Protein AF-A0A6U3U3R2-F1 (afdb_monomer_lite)

pLDDT: mean 93.32, std 7.66, range [59.56, 98.81]

Foldseek 3Di:
DDDDDDPVDPPDDPDDDPPPDPDDDDDDDDPPCVVFFLDNPFGFFEWAWQPQEPATAIDGHPCSLVVQVPACSYPVDRHGLQRWFFWKKWKKKWFWADLDDDPCSVQQIFIWMWTATPVLQWIKIKFKAFQLPCLCVLNQDPLDPCNVPHNDRRSVNDDPSSNDHTDQFFMHMYMYTHRGRDPVSVVVVLVVQEDNDPNRTTYPMDRPDMATFDDPSGGSSLLVQLRRLLCNQPGTHDSQEHGGQLVSQLSNCLRRVHPPRHRPRVSNRVNHDRPVVSSPDHNVVD

Secondary structure (DSSP, 8-state):
-PPP--TTS--SPPP---TT-S---------GGGGTEEETTEEBSEEEEE-SSSS-EEEESTTHHHHTTSS-SBTTBS--GGG-BEEEEEEEEEEE--SS--HHHHH--EEEEEEEETT-S-EEEEEEEEETTTTTTTT--TTSTTTTSTT-HHHHHS-GGG-S--EEEEEEEEEEEES--SHHHHHHHHHHHBSSSTT--EEEEEEEEEEE---S--BHHHHHHHHHHHHHH--B-BTTTBSHHHHHHHHHHHHHT-S----SSHHHHHS----GGGGTS-GGG-

Sequence (286 aa):
ARVWWDSTRSRGKPPTFPSKARVIRVSLSAPTWTSRGWAPDSPDFFYWAVLQHDRVNLHYGRKMLEDAQAGPLSSLTSLRPSECIATRAHMLSHRYTRAKETTKDFITYHGSVLVEWNHGQFMSVFELSWFNGLGGYNGKSDWFRDRDETGGVLRAAMPPEMLFPWVSKSAEIRGFDLPFKTMEEFQAFIDEYTGKQKGKRFLDPHCVYSAPVRISNRSQVDIMRYLLNYIGRNRLYSEEMRNCQTFAADFFSLLAGKNDIEPFHPINRIMYKEQRHTFLYDPDLY

Structure (mmCIF, N/CA/C/O backbone):
data_AF-A0A6U3U3R2-F1
#
_entry.id   AF-A0A6U3U3R2-F1
#
loop_
_atom_site.group_PDB
_atom_site.id
_atom_site.type_symbol
_atom_site.label_atom_id
_atom_site.label_alt_id
_atom_site.label_comp_id
_atom_site.label_asym_id
_atom_site.label_entity_id
_atom_site.label_seq_id
_atom_site.pdbx_PDB_ins_code
_atom_site.Cartn_x
_atom_site.Cartn_y
_atom_site.Cartn_z
_atom_site.occupancy
_atom_site.B_iso_or_equiv
_atom_site.auth_seq_id
_atom_site.auth_comp_id
_atom_site.auth_asym_id
_atom_site.auth_atom_id
_atom_site.pdbx_PDB_model_num
ATOM 1 N N . ALA A 1 1 ? 18.667 -10.305 -35.095 1.00 60.69 1 ALA A N 1
ATOM 2 C CA . ALA A 1 1 ? 19.803 -10.383 -34.153 1.00 60.69 1 ALA A CA 1
ATOM 3 C C . ALA A 1 1 ? 19.337 -9.926 -32.773 1.00 60.69 1 ALA A C 1
ATOM 5 O O . ALA A 1 1 ? 18.599 -8.949 -32.709 1.00 60.69 1 ALA A O 1
ATOM 6 N N . ARG A 1 2 ? 19.703 -10.627 -31.691 1.00 62.88 2 ARG A N 1
ATOM 7 C CA . ARG A 1 2 ? 19.513 -10.110 -30.325 1.00 62.88 2 ARG A CA 1
ATOM 8 C C . ARG A 1 2 ? 20.646 -9.126 -30.048 1.00 62.88 2 ARG A C 1
ATOM 10 O O . ARG A 1 2 ? 21.805 -9.499 -30.188 1.00 62.88 2 ARG A O 1
ATOM 17 N N . VAL A 1 3 ? 20.306 -7.886 -29.722 1.00 70.12 3 VAL A N 1
ATOM 18 C CA . VAL A 1 3 ? 21.281 -6.860 -29.341 1.00 70.12 3 VAL A CA 1
ATOM 19 C C . VAL A 1 3 ? 21.346 -6.846 -27.821 1.00 70.12 3 VAL A C 1
ATOM 21 O O . VAL A 1 3 ? 20.317 -6.682 -27.170 1.00 70.12 3 VAL A O 1
ATOM 24 N N . TRP A 1 4 ? 22.538 -7.055 -27.274 1.00 74.38 4 TRP A N 1
ATOM 25 C CA . TRP A 1 4 ? 22.797 -6.920 -25.845 1.00 74.38 4 TRP A CA 1
ATOM 26 C C . TRP A 1 4 ? 23.356 -5.528 -25.585 1.00 74.38 4 TRP A C 1
ATOM 28 O O . TRP A 1 4 ? 24.282 -5.093 -26.269 1.00 74.38 4 TRP A O 1
ATOM 38 N N . TRP A 1 5 ? 22.781 -4.834 -24.611 1.00 79.88 5 TRP A N 1
ATOM 39 C CA . TRP A 1 5 ? 23.261 -3.542 -24.143 1.00 79.88 5 TRP A CA 1
ATOM 40 C C . TRP A 1 5 ? 23.405 -3.601 -22.627 1.00 79.88 5 TRP A C 1
ATOM 42 O O . TRP A 1 5 ? 22.559 -4.179 -21.946 1.00 79.88 5 TRP A O 1
ATOM 52 N N . ASP A 1 6 ? 24.494 -3.034 -22.126 1.00 80.44 6 ASP A N 1
ATOM 53 C CA . ASP A 1 6 ? 24.856 -3.030 -20.716 1.00 80.44 6 ASP A CA 1
ATOM 54 C C . ASP A 1 6 ? 24.961 -1.573 -20.269 1.00 80.44 6 ASP A C 1
ATOM 56 O O . ASP A 1 6 ? 25.814 -0.834 -20.760 1.00 80.44 6 ASP A O 1
ATOM 60 N N . SER A 1 7 ? 24.084 -1.159 -19.354 1.00 77.56 7 SER A N 1
ATOM 61 C CA . SER A 1 7 ? 24.040 0.215 -18.844 1.00 77.56 7 SER A CA 1
ATOM 62 C C . SER A 1 7 ? 25.300 0.612 -18.076 1.00 77.56 7 SER A C 1
ATOM 64 O O . SER A 1 7 ? 25.599 1.799 -17.972 1.00 77.56 7 SER A O 1
ATOM 66 N N . THR A 1 8 ? 26.050 -0.362 -17.555 1.00 77.69 8 THR A N 1
ATOM 67 C CA . THR A 1 8 ? 27.277 -0.132 -16.781 1.00 77.69 8 THR A CA 1
ATOM 68 C C . THR A 1 8 ? 28.513 -0.022 -17.667 1.00 77.69 8 THR A C 1
ATOM 70 O O . THR A 1 8 ? 29.533 0.535 -17.260 1.00 77.69 8 THR A O 1
ATOM 73 N N . ARG A 1 9 ? 28.432 -0.509 -18.910 1.00 76.69 9 ARG A N 1
ATOM 74 C CA . ARG A 1 9 ? 29.511 -0.394 -19.889 1.00 76.69 9 ARG A CA 1
ATOM 75 C C . ARG A 1 9 ? 29.215 0.797 -20.789 1.00 76.69 9 ARG A C 1
ATOM 77 O O . ARG A 1 9 ? 28.385 0.722 -21.684 1.00 76.69 9 ARG A O 1
ATOM 84 N N . SER A 1 10 ? 29.973 1.878 -20.624 1.00 59.56 10 SER A N 1
ATOM 85 C CA . SER A 1 10 ? 29.885 3.122 -21.414 1.00 59.56 10 SER A CA 1
ATOM 86 C C . SER A 1 10 ? 30.131 2.972 -22.929 1.00 59.56 10 SER A C 1
ATOM 88 O O . SER A 1 10 ? 30.188 3.960 -23.660 1.00 59.56 10 SER A O 1
ATOM 90 N N . ARG A 1 11 ? 30.286 1.746 -23.440 1.00 62.06 11 ARG A N 1
ATOM 91 C CA . ARG A 1 11 ? 30.522 1.462 -24.855 1.00 62.06 11 ARG A CA 1
ATOM 92 C C . ARG A 1 11 ? 29.212 1.100 -25.545 1.00 62.06 11 ARG A C 1
ATOM 94 O O . ARG A 1 11 ? 28.852 -0.068 -25.641 1.00 62.06 11 ARG A O 1
ATOM 101 N N . GLY A 1 12 ? 28.533 2.110 -26.078 1.00 70.94 12 GLY A N 1
ATOM 102 C CA . GLY A 1 12 ? 27.416 1.926 -27.003 1.00 70.94 12 GLY A CA 1
ATOM 103 C C . GLY A 1 12 ? 26.342 2.995 -26.865 1.00 70.94 12 GLY A C 1
ATOM 104 O O . GLY A 1 12 ? 26.167 3.592 -25.807 1.00 70.94 12 GLY A O 1
ATOM 105 N N . LYS A 1 13 ? 25.596 3.227 -27.948 1.00 80.38 13 LYS A N 1
ATOM 106 C CA . LYS A 1 13 ? 24.378 4.037 -27.876 1.00 80.38 13 LYS A CA 1
ATOM 107 C C . LYS A 1 13 ? 23.313 3.252 -27.098 1.00 80.38 13 LYS A C 1
ATOM 109 O O . LYS A 1 13 ? 23.148 2.064 -27.389 1.00 80.38 13 LYS A O 1
ATOM 114 N N . PRO A 1 14 ? 22.594 3.879 -26.151 1.00 82.94 14 PRO A N 1
ATOM 115 C CA . PRO A 1 14 ? 21.439 3.259 -25.517 1.00 82.94 14 PRO A CA 1
ATOM 116 C C . PRO A 1 14 ? 20.443 2.752 -26.567 1.00 82.94 14 PRO A C 1
ATOM 118 O O . PRO A 1 14 ? 20.292 3.388 -27.618 1.00 82.94 14 PRO A O 1
ATOM 121 N N . PRO A 1 15 ? 19.763 1.621 -26.318 1.00 82.94 15 PRO A N 1
ATOM 12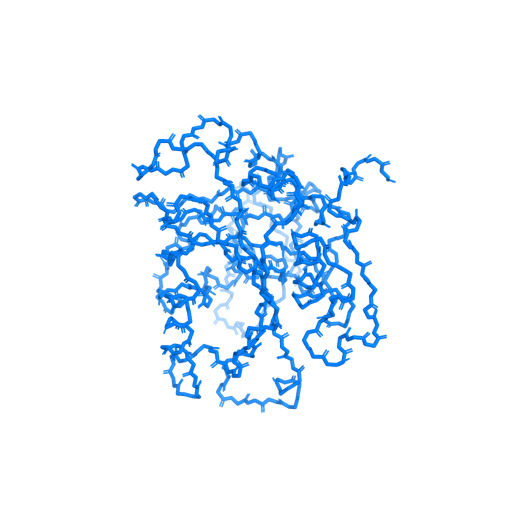2 C CA . PRO A 1 15 ? 18.743 1.131 -27.226 1.00 82.94 15 PRO A CA 1
ATOM 123 C C . PRO A 1 15 ? 17.620 2.165 -27.333 1.00 82.94 15 PRO A C 1
ATOM 125 O O . PRO A 1 15 ? 17.099 2.644 -26.329 1.00 82.94 15 PRO A O 1
ATOM 128 N N . THR A 1 16 ? 17.238 2.501 -28.561 1.00 84.94 16 THR A N 1
ATOM 129 C CA . THR A 1 16 ? 16.086 3.360 -28.842 1.00 84.94 16 THR A CA 1
ATOM 130 C C . THR A 1 16 ? 14.931 2.529 -29.379 1.00 84.94 16 THR A C 1
ATOM 132 O O . THR A 1 16 ? 15.121 1.459 -29.964 1.00 84.94 16 THR A O 1
ATOM 135 N N . PHE A 1 17 ? 13.708 3.014 -29.172 1.00 83.06 17 PHE A N 1
ATOM 136 C CA . PHE A 1 17 ? 12.525 2.376 -29.733 1.00 83.06 17 PHE A CA 1
ATOM 137 C C . PHE A 1 17 ? 12.583 2.465 -31.275 1.00 83.06 17 PHE A C 1
ATOM 139 O O . PHE A 1 17 ? 12.674 3.574 -31.808 1.00 83.06 17 PHE A O 1
ATOM 146 N N . PRO A 1 18 ? 12.543 1.348 -32.028 1.00 85.81 18 PRO A N 1
ATOM 147 C CA . PRO A 1 18 ? 12.586 1.385 -33.482 1.00 85.81 18 PRO A CA 1
ATOM 148 C C . PRO A 1 18 ? 11.321 2.041 -34.032 1.00 85.81 18 PRO A C 1
ATOM 150 O O . PRO A 1 18 ? 10.211 1.600 -33.743 1.00 85.81 18 PRO A O 1
ATOM 153 N N . SER A 1 19 ? 11.484 3.042 -34.896 1.00 87.75 19 SER A N 1
ATOM 154 C CA . SER A 1 19 ? 10.386 3.864 -35.433 1.00 87.75 19 SER A CA 1
ATOM 155 C C . SER A 1 19 ? 9.286 3.089 -36.172 1.00 87.75 19 SER A C 1
ATOM 157 O O . SER A 1 19 ? 8.176 3.590 -36.319 1.00 87.75 19 SER A O 1
ATOM 159 N N . LYS A 1 20 ? 9.576 1.869 -36.641 1.00 90.25 20 LYS A N 1
ATOM 160 C CA . LYS A 1 20 ? 8.638 1.015 -37.392 1.00 90.25 20 LYS A CA 1
ATOM 161 C C . LYS A 1 20 ? 8.057 -0.141 -36.573 1.00 90.25 20 LYS A C 1
ATOM 163 O O . LYS A 1 20 ? 7.168 -0.840 -37.056 1.00 90.25 20 LYS A O 1
ATOM 168 N N . ALA A 1 21 ? 8.567 -0.389 -35.367 1.00 85.75 21 ALA A N 1
ATOM 169 C CA . ALA A 1 21 ? 8.075 -1.476 -34.533 1.00 85.75 21 ALA A CA 1
ATOM 170 C C . ALA A 1 21 ? 6.785 -1.044 -33.830 1.00 85.75 21 ALA A C 1
ATOM 172 O O . ALA A 1 21 ? 6.735 0.004 -33.203 1.00 85.75 21 ALA A O 1
ATOM 173 N N . ARG A 1 22 ? 5.735 -1.866 -33.902 1.00 86.50 22 ARG A N 1
ATOM 174 C CA . ARG A 1 22 ? 4.530 -1.667 -33.074 1.00 86.50 22 ARG A CA 1
ATOM 175 C C . ARG A 1 22 ? 4.682 -2.277 -31.685 1.00 86.50 22 ARG A C 1
ATOM 177 O O . ARG A 1 22 ? 4.094 -1.794 -30.727 1.00 86.50 22 ARG A O 1
ATOM 184 N N . VAL A 1 23 ? 5.454 -3.359 -31.596 1.00 82.75 23 VAL A N 1
ATOM 185 C CA . VAL A 1 23 ? 5.691 -4.126 -30.373 1.00 82.75 23 VAL A CA 1
ATOM 186 C C . VAL A 1 23 ? 7.149 -4.555 -30.353 1.00 82.75 23 VAL A C 1
ATOM 188 O O . VAL A 1 23 ? 7.691 -4.990 -31.369 1.00 82.75 23 VAL A O 1
ATOM 191 N N . ILE A 1 24 ? 7.768 -4.463 -29.182 1.00 80.12 24 ILE A N 1
ATOM 192 C CA . ILE A 1 24 ? 9.121 -4.949 -28.923 1.00 80.12 24 ILE A CA 1
ATOM 193 C C . ILE A 1 24 ? 9.052 -5.828 -27.684 1.00 80.12 24 ILE A C 1
ATOM 195 O O . ILE A 1 24 ? 8.331 -5.523 -26.735 1.00 80.12 24 ILE A O 1
ATOM 199 N N . ARG A 1 25 ? 9.814 -6.919 -27.687 1.00 82.00 25 ARG A N 1
ATOM 200 C CA . ARG A 1 25 ? 10.079 -7.706 -26.484 1.00 82.00 25 ARG A CA 1
ATOM 201 C C . ARG A 1 25 ? 11.519 -7.465 -26.071 1.00 82.00 25 ARG A C 1
ATOM 203 O O . ARG A 1 25 ? 12.420 -7.603 -26.895 1.00 82.00 25 ARG A O 1
ATOM 210 N N . VAL A 1 26 ? 11.713 -7.115 -24.809 1.00 81.00 26 VAL A N 1
ATOM 211 C CA . VAL A 1 26 ? 13.033 -6.931 -24.206 1.00 81.00 26 VAL A CA 1
ATOM 212 C C . VAL A 1 26 ? 13.214 -7.944 -23.084 1.00 81.00 26 VAL A C 1
ATOM 214 O O . VAL A 1 26 ? 12.252 -8.314 -22.413 1.00 81.00 26 VAL A O 1
ATOM 217 N N . SER A 1 27 ? 14.447 -8.397 -22.895 1.00 82.94 27 SER A N 1
ATOM 218 C CA . SER A 1 27 ? 14.856 -9.148 -21.711 1.00 82.94 27 SER A CA 1
ATOM 219 C C . SER A 1 27 ? 15.799 -8.254 -20.926 1.00 82.94 27 SER A C 1
ATOM 221 O O . SER A 1 27 ? 16.825 -7.833 -21.456 1.00 82.94 27 SER A O 1
ATOM 223 N N . LEU A 1 28 ? 15.417 -7.928 -19.695 1.00 82.88 28 LEU A N 1
ATOM 224 C CA . LEU A 1 28 ? 16.210 -7.099 -18.798 1.00 82.88 28 LEU A CA 1
ATOM 225 C C . LEU A 1 28 ? 16.946 -8.012 -17.820 1.00 82.88 28 LEU A C 1
ATOM 227 O O . LEU A 1 28 ? 16.371 -8.981 -17.327 1.00 82.88 28 LEU A O 1
ATOM 231 N N . SER A 1 29 ? 18.210 -7.699 -17.557 1.00 85.31 29 SER A N 1
ATOM 232 C CA . SER A 1 29 ? 18.970 -8.287 -16.460 1.00 85.31 29 SER A CA 1
ATOM 233 C C . SER A 1 29 ? 19.213 -7.197 -15.430 1.00 85.31 29 SER A C 1
ATOM 235 O O . SER A 1 29 ? 19.526 -6.064 -15.797 1.00 85.31 29 SER A O 1
ATOM 237 N N . ALA A 1 30 ? 19.049 -7.535 -14.159 1.00 87.44 30 ALA A N 1
ATOM 238 C CA . ALA A 1 30 ? 19.248 -6.626 -13.045 1.00 87.44 30 ALA A CA 1
ATOM 239 C C . ALA A 1 30 ? 20.202 -7.274 -12.030 1.00 87.44 30 ALA A C 1
ATOM 241 O O . ALA A 1 30 ? 20.307 -8.505 -11.994 1.00 87.44 30 ALA A O 1
ATOM 242 N N . PRO A 1 31 ? 20.912 -6.483 -11.207 1.00 90.94 31 PRO A N 1
ATOM 243 C CA . PRO A 1 31 ? 21.730 -7.028 -10.129 1.00 90.94 31 PRO A CA 1
ATOM 244 C C . PRO A 1 31 ? 20.930 -7.983 -9.236 1.00 90.94 31 PRO A C 1
ATOM 246 O O . PRO A 1 31 ? 19.756 -7.740 -8.963 1.00 90.94 31 PRO A O 1
ATOM 249 N N . THR A 1 32 ? 21.557 -9.045 -8.730 1.00 93.19 32 THR A N 1
ATOM 250 C CA . THR A 1 32 ? 20.862 -10.094 -7.955 1.00 93.19 32 THR A CA 1
ATOM 251 C C . THR A 1 32 ? 20.145 -9.559 -6.715 1.00 93.19 32 THR A C 1
ATOM 253 O O . THR A 1 32 ? 19.096 -10.086 -6.344 1.00 93.19 32 THR A O 1
ATOM 256 N N . TRP A 1 33 ? 20.647 -8.481 -6.106 1.00 94.12 33 TRP A N 1
ATOM 257 C CA . TRP A 1 33 ? 20.011 -7.839 -4.954 1.00 94.12 33 TRP A CA 1
ATOM 258 C C . TRP A 1 33 ? 18.616 -7.275 -5.266 1.00 94.12 33 TRP A C 1
ATOM 260 O O . TRP A 1 33 ? 17.799 -7.201 -4.354 1.00 94.12 33 TRP A O 1
ATOM 270 N N . THR A 1 34 ? 18.294 -6.974 -6.532 1.00 93.38 34 THR A N 1
ATOM 271 C CA . THR A 1 34 ? 16.963 -6.475 -6.948 1.00 93.38 34 THR A CA 1
ATOM 272 C C . THR A 1 34 ? 15.850 -7.504 -6.767 1.00 93.38 34 THR A C 1
ATOM 274 O O . THR A 1 34 ? 14.679 -7.151 -6.744 1.00 93.38 34 THR A O 1
ATOM 277 N N . SER A 1 35 ? 16.196 -8.783 -6.582 1.00 92.31 35 SER A N 1
ATOM 278 C CA . SER A 1 35 ? 15.241 -9.817 -6.156 1.00 92.31 35 SER A CA 1
ATOM 279 C C . SER A 1 35 ? 14.793 -9.655 -4.698 1.00 92.31 35 SER A C 1
ATOM 281 O O . SER A 1 35 ? 13.845 -10.315 -4.259 1.00 92.31 35 SER A O 1
ATOM 283 N N . ARG A 1 36 ? 15.491 -8.802 -3.938 1.00 94.38 36 ARG A N 1
ATOM 284 C CA . ARG A 1 36 ? 15.283 -8.598 -2.508 1.00 94.38 36 ARG A CA 1
ATOM 285 C C . ARG A 1 36 ? 14.786 -7.219 -2.129 1.00 94.38 36 ARG A C 1
ATOM 287 O O . ARG A 1 36 ? 14.197 -7.149 -1.070 1.00 94.38 36 ARG A O 1
ATOM 294 N N . GLY A 1 37 ? 14.989 -6.176 -2.927 1.00 96.31 37 GLY A N 1
ATOM 295 C CA . GLY A 1 37 ? 14.551 -4.812 -2.610 1.00 96.31 37 GLY A CA 1
ATOM 296 C C . GLY A 1 37 ? 14.832 -3.841 -3.753 1.00 96.31 37 GLY A C 1
ATOM 297 O O . GLY A 1 37 ? 15.371 -4.241 -4.788 1.00 96.31 37 GLY A O 1
ATOM 298 N N . TRP A 1 38 ? 14.479 -2.567 -3.565 1.00 96.38 38 TRP A N 1
ATOM 299 C CA . TRP A 1 38 ? 14.777 -1.501 -4.535 1.00 96.38 38 TRP A CA 1
ATOM 300 C C . TRP A 1 38 ? 16.180 -0.912 -4.379 1.00 96.38 38 TRP A C 1
ATOM 302 O O . TRP A 1 38 ? 16.712 -0.375 -5.346 1.00 96.38 38 TRP A O 1
ATOM 312 N N . ALA A 1 39 ? 16.818 -1.095 -3.221 1.00 96.25 39 ALA A N 1
ATOM 313 C CA . ALA A 1 39 ? 18.204 -0.706 -2.985 1.00 96.25 39 ALA A CA 1
ATOM 314 C C . ALA A 1 39 ? 19.022 -1.877 -2.409 1.00 96.25 39 ALA A C 1
ATOM 316 O O . ALA A 1 39 ? 18.465 -2.749 -1.733 1.00 96.25 39 ALA A O 1
ATOM 317 N N . PRO A 1 40 ? 20.345 -1.924 -2.659 1.00 95.94 40 PRO A N 1
ATOM 318 C CA . PRO A 1 40 ? 21.207 -2.994 -2.159 1.00 95.94 40 PRO A CA 1
ATOM 319 C C . PRO A 1 40 ? 21.289 -3.044 -0.625 1.00 95.94 40 PRO A C 1
ATOM 321 O O . PRO A 1 40 ? 21.462 -4.128 -0.071 1.00 95.94 40 PRO A O 1
ATOM 324 N N . ASP A 1 41 ? 21.159 -1.894 0.040 1.00 96.56 41 ASP A N 1
ATOM 325 C CA . ASP A 1 41 ? 21.209 -1.706 1.494 1.00 96.56 41 ASP A CA 1
ATOM 326 C C . ASP A 1 41 ? 19.819 -1.606 2.149 1.00 96.56 41 ASP A C 1
ATOM 328 O O . ASP A 1 41 ? 19.728 -1.557 3.370 1.00 96.56 41 ASP A O 1
ATOM 332 N N . SER A 1 42 ? 18.734 -1.614 1.365 1.00 96.69 42 SER A N 1
ATOM 333 C CA . SER A 1 42 ? 17.358 -1.550 1.871 1.00 96.69 42 SER A CA 1
ATOM 334 C C . SER A 1 42 ? 16.496 -2.653 1.243 1.00 96.69 42 SER A C 1
ATOM 336 O O . SER A 1 42 ? 15.811 -2.422 0.238 1.00 96.69 42 SER A O 1
ATOM 338 N N . PRO A 1 43 ? 16.560 -3.889 1.778 1.00 96.25 43 PRO A N 1
ATOM 339 C CA . PRO A 1 43 ? 15.746 -4.991 1.286 1.00 96.25 43 PRO A CA 1
ATOM 340 C C . PRO A 1 43 ? 14.261 -4.793 1.619 1.00 96.25 43 PRO A C 1
ATOM 342 O O . PRO A 1 43 ? 13.889 -3.953 2.430 1.00 96.25 43 PRO A O 1
ATOM 345 N N . ASP A 1 44 ? 13.450 -5.657 1.026 1.00 96.88 44 ASP A N 1
ATOM 346 C CA . ASP A 1 44 ? 11.999 -5.789 1.086 1.00 96.88 44 ASP A CA 1
ATOM 347 C C . ASP A 1 44 ? 11.204 -4.773 0.255 1.00 96.88 44 ASP A C 1
ATOM 349 O O . ASP A 1 44 ? 11.629 -3.653 -0.021 1.00 96.88 44 ASP A O 1
ATOM 353 N N . PHE A 1 45 ? 10.033 -5.218 -0.210 1.00 97.69 45 PHE A N 1
ATOM 354 C CA . PHE A 1 45 ? 9.200 -4.493 -1.171 1.00 97.69 45 PHE A CA 1
ATOM 355 C C . PHE A 1 45 ? 8.034 -3.783 -0.484 1.00 97.69 45 PHE A C 1
ATOM 357 O O . PHE A 1 45 ? 6.869 -3.985 -0.828 1.00 97.69 45 PHE A O 1
ATOM 364 N N . PHE A 1 46 ? 8.352 -2.961 0.512 1.00 98.38 46 PHE A N 1
ATOM 365 C CA . PHE A 1 46 ? 7.409 -2.042 1.140 1.00 98.38 46 PHE A CA 1
ATOM 366 C C . PHE A 1 46 ? 7.913 -0.608 1.017 1.00 98.38 46 PHE A C 1
ATOM 368 O O . PHE A 1 46 ? 9.071 -0.337 1.330 1.00 98.38 46 PHE A O 1
ATOM 375 N N . TYR A 1 47 ? 7.050 0.301 0.574 1.00 98.12 47 TYR A N 1
ATOM 376 C CA . TYR A 1 47 ? 7.322 1.730 0.630 1.00 98.12 47 TYR A CA 1
ATOM 377 C C . TYR A 1 47 ? 6.168 2.498 1.265 1.00 98.12 47 TYR A C 1
ATOM 379 O O . TYR A 1 47 ? 5.009 2.083 1.200 1.00 98.12 47 TYR A O 1
ATOM 387 N N . TRP A 1 48 ? 6.494 3.653 1.832 1.00 97.62 48 TRP A N 1
ATOM 388 C CA . TRP A 1 48 ? 5.565 4.572 2.465 1.00 97.62 48 TRP A CA 1
ATOM 389 C C . TRP A 1 48 ? 5.804 5.985 1.937 1.00 97.62 48 TRP A C 1
ATOM 391 O O . TRP A 1 48 ? 6.886 6.543 2.117 1.00 97.62 48 TRP A O 1
ATOM 401 N N . ALA A 1 49 ? 4.798 6.560 1.278 1.00 96.25 49 ALA A N 1
ATOM 402 C CA . ALA A 1 49 ? 4.824 7.947 0.830 1.00 96.25 49 ALA A CA 1
ATOM 403 C C . ALA A 1 49 ? 4.169 8.862 1.877 1.00 96.25 49 ALA A C 1
ATOM 405 O O . ALA A 1 49 ? 2.969 8.755 2.146 1.00 96.25 49 ALA A O 1
ATOM 406 N N . VAL A 1 50 ? 4.966 9.764 2.443 1.00 92.75 50 VAL A N 1
ATOM 407 C CA . VAL A 1 50 ? 4.567 10.755 3.445 1.00 92.75 50 VAL A CA 1
ATOM 408 C C . VAL A 1 50 ? 4.261 12.068 2.730 1.00 92.75 50 VAL A C 1
ATOM 410 O O . VAL A 1 50 ? 5.150 12.691 2.145 1.00 92.75 50 VAL A O 1
ATOM 413 N N . LEU A 1 51 ? 2.992 12.488 2.753 1.00 85.12 51 LEU A N 1
ATOM 414 C CA . LEU A 1 51 ? 2.512 13.672 2.019 1.00 85.12 51 LEU A CA 1
ATOM 415 C C . LEU A 1 51 ? 2.502 14.965 2.847 1.00 85.12 51 LEU A C 1
ATOM 417 O O . LEU A 1 51 ? 2.139 16.014 2.330 1.00 85.12 51 LEU A O 1
ATOM 421 N N . GLN A 1 52 ? 2.883 14.905 4.123 1.00 77.75 52 GLN A N 1
ATOM 422 C CA . GLN A 1 52 ? 2.741 16.019 5.073 1.00 77.75 52 GLN A CA 1
ATOM 423 C C . GLN A 1 52 ? 3.908 17.021 5.063 1.00 77.75 52 GLN A C 1
ATOM 425 O O . GLN A 1 52 ? 4.015 17.866 5.947 1.00 77.75 52 GLN A O 1
ATOM 430 N N . HIS A 1 53 ? 4.803 16.923 4.087 1.00 73.31 53 HIS A N 1
ATOM 431 C CA . HIS A 1 53 ? 5.919 17.844 3.902 1.00 73.31 53 HIS A CA 1
ATOM 432 C C . HIS A 1 53 ? 5.704 18.693 2.645 1.00 73.31 53 HIS A C 1
ATOM 434 O O . HIS A 1 53 ? 4.926 18.327 1.766 1.00 73.31 53 HIS A O 1
ATOM 440 N N . ASP A 1 54 ? 6.485 19.768 2.498 1.00 76.38 54 ASP A N 1
ATOM 441 C CA . ASP A 1 54 ? 6.523 20.595 1.277 1.00 76.38 54 ASP A CA 1
ATOM 442 C C . ASP A 1 54 ? 6.815 19.774 0.005 1.00 76.38 54 ASP A C 1
ATOM 444 O O . ASP A 1 54 ? 6.549 20.209 -1.117 1.00 76.38 54 ASP A O 1
ATOM 448 N N . ARG A 1 55 ? 7.398 18.581 0.176 1.00 81.12 55 ARG A N 1
ATOM 449 C CA . ARG A 1 55 ? 7.634 17.581 -0.864 1.00 81.12 55 ARG A CA 1
ATOM 450 C C . ARG A 1 55 ? 7.269 16.206 -0.339 1.00 81.12 55 ARG A C 1
ATOM 452 O O . ARG A 1 55 ? 7.535 15.898 0.814 1.00 81.12 55 ARG A O 1
ATOM 459 N N . VAL A 1 56 ? 6.723 15.362 -1.204 1.00 86.62 56 VAL A N 1
ATOM 460 C CA . VAL A 1 56 ? 6.435 13.973 -0.844 1.00 86.62 56 VAL A CA 1
ATOM 461 C C . VAL A 1 56 ? 7.740 13.234 -0.590 1.00 86.62 56 VAL A C 1
ATOM 463 O O . VAL A 1 56 ? 8.578 13.124 -1.485 1.00 86.62 56 VAL A O 1
ATOM 466 N N . ASN A 1 57 ? 7.884 12.720 0.628 1.00 91.00 57 ASN A N 1
ATOM 467 C CA . ASN A 1 57 ? 9.005 11.877 1.015 1.00 91.00 57 ASN A CA 1
ATOM 468 C C . ASN A 1 57 ? 8.587 10.419 0.862 1.00 91.00 57 ASN A C 1
ATOM 470 O O . ASN A 1 57 ? 7.523 10.019 1.332 1.00 91.00 57 ASN A O 1
ATOM 474 N N . LEU A 1 58 ? 9.408 9.627 0.180 1.00 94.56 58 LEU A N 1
ATOM 475 C CA . LEU A 1 58 ? 9.144 8.213 -0.037 1.00 94.56 58 LEU A CA 1
ATOM 476 C C . LEU A 1 58 ? 10.224 7.402 0.668 1.00 94.56 58 LEU A C 1
ATOM 478 O O . LEU A 1 58 ? 11.381 7.403 0.258 1.00 94.56 58 LEU A O 1
ATOM 482 N N . HIS A 1 59 ? 9.824 6.699 1.722 1.00 95.62 59 HIS A N 1
ATOM 483 C CA . HIS A 1 59 ? 10.681 5.756 2.429 1.00 95.62 59 HIS A CA 1
ATOM 484 C C . HIS A 1 59 ? 10.410 4.351 1.909 1.00 95.62 59 HIS A C 1
ATOM 486 O O . HIS A 1 59 ? 9.257 4.019 1.631 1.00 95.62 59 HIS A O 1
ATOM 492 N N . TYR A 1 60 ? 11.430 3.505 1.788 1.00 97.50 60 TYR A N 1
ATOM 493 C CA . TYR A 1 60 ? 11.247 2.147 1.278 1.00 97.50 60 TYR A CA 1
ATOM 494 C C . TYR A 1 60 ? 12.273 1.153 1.822 1.00 97.50 60 TYR A C 1
ATOM 496 O O . TYR A 1 60 ? 13.401 1.512 2.167 1.00 97.50 60 TYR A O 1
ATOM 504 N N . GLY A 1 61 ? 11.865 -0.116 1.858 1.00 97.69 61 GLY A N 1
ATOM 505 C CA . GLY A 1 61 ? 12.646 -1.233 2.384 1.00 97.69 61 GLY A CA 1
ATOM 506 C C . GLY A 1 61 ? 12.997 -1.075 3.867 1.00 97.69 61 GLY A C 1
ATOM 507 O O . GLY A 1 61 ? 12.476 -0.204 4.559 1.00 97.69 61 GLY A O 1
ATOM 508 N N . ARG A 1 62 ? 13.889 -1.918 4.391 1.00 96.88 62 ARG A N 1
ATOM 509 C CA . ARG A 1 62 ? 14.220 -1.930 5.829 1.00 96.88 62 ARG A CA 1
ATOM 510 C C . ARG A 1 62 ? 14.853 -0.638 6.343 1.00 96.88 62 ARG A C 1
ATOM 512 O O . ARG A 1 62 ? 14.642 -0.302 7.507 1.00 96.88 62 ARG A O 1
ATOM 519 N N . LYS A 1 63 ? 15.557 0.113 5.492 1.00 96.31 63 LYS A N 1
ATOM 520 C CA . LYS A 1 63 ? 16.167 1.399 5.864 1.00 96.31 63 LYS A CA 1
ATOM 521 C C . LYS A 1 63 ? 15.133 2.435 6.307 1.00 96.31 63 LYS A C 1
ATOM 523 O O . LYS A 1 63 ? 15.445 3.298 7.118 1.00 96.31 63 LYS A O 1
ATOM 528 N N . MET A 1 64 ? 13.870 2.280 5.895 1.00 96.00 64 MET A N 1
ATOM 529 C CA . MET A 1 64 ? 12.783 3.142 6.363 1.00 96.00 64 MET A CA 1
ATOM 530 C C . MET A 1 64 ? 12.611 3.133 7.889 1.00 96.00 64 MET A C 1
ATOM 532 O O . MET A 1 64 ? 12.110 4.102 8.448 1.00 96.00 64 MET A O 1
ATOM 536 N N . LEU A 1 65 ? 13.020 2.056 8.573 1.00 95.75 65 LEU A N 1
ATOM 537 C CA . LEU A 1 65 ? 12.968 1.980 10.034 1.00 95.75 65 LEU A CA 1
ATOM 538 C C . LEU A 1 65 ? 14.010 2.885 10.699 1.00 95.75 65 LEU A C 1
ATOM 540 O O . LEU A 1 65 ? 13.751 3.393 11.788 1.00 95.75 65 LEU A O 1
ATOM 544 N N . GLU A 1 66 ? 15.167 3.071 10.061 1.00 94.31 66 GLU A N 1
ATOM 545 C CA . GLU A 1 66 ? 16.217 3.993 10.504 1.00 94.31 66 GLU A CA 1
ATOM 546 C C . GLU A 1 66 ? 15.810 5.435 10.187 1.00 94.31 66 GLU A C 1
ATOM 548 O O . GLU A 1 66 ? 15.843 6.295 11.067 1.00 94.31 66 GLU A O 1
ATOM 553 N N . ASP A 1 67 ? 15.322 5.678 8.965 1.00 91.31 67 ASP A N 1
ATOM 554 C CA . ASP A 1 67 ? 14.831 6.992 8.538 1.00 91.31 67 ASP A CA 1
ATOM 555 C C . ASP A 1 67 ? 13.713 7.500 9.461 1.00 91.31 67 ASP A C 1
ATOM 557 O O . ASP A 1 67 ? 13.718 8.657 9.879 1.00 91.31 67 ASP A O 1
ATOM 561 N N . ALA A 1 68 ? 12.785 6.615 9.843 1.00 88.38 68 ALA A N 1
ATOM 562 C CA . ALA A 1 68 ? 11.679 6.941 10.737 1.00 88.38 68 ALA A CA 1
ATOM 563 C C . ALA A 1 68 ? 12.123 7.275 12.175 1.00 88.38 68 ALA A C 1
ATOM 565 O O . ALA A 1 68 ? 11.336 7.815 12.951 1.00 88.38 68 ALA A O 1
ATOM 566 N N . GLN A 1 69 ? 13.364 6.964 12.555 1.00 85.81 69 GLN A N 1
ATOM 567 C CA . GLN A 1 69 ? 13.939 7.347 13.849 1.00 85.81 69 GLN A CA 1
ATOM 568 C C . GLN A 1 69 ? 14.735 8.655 13.774 1.00 85.81 69 GLN A C 1
ATOM 570 O O . GLN A 1 69 ? 14.925 9.311 14.800 1.00 85.81 69 GLN A O 1
ATOM 575 N N . ALA A 1 70 ? 15.194 9.040 12.581 1.00 84.56 70 ALA A N 1
ATOM 576 C CA . ALA A 1 70 ? 16.159 10.117 12.384 1.00 84.56 70 ALA A CA 1
ATOM 577 C C . ALA A 1 70 ? 15.560 11.536 12.432 1.00 84.56 70 ALA A C 1
ATOM 579 O O . ALA A 1 70 ? 16.317 12.506 12.489 1.00 84.56 70 ALA A O 1
ATOM 580 N N . GLY A 1 71 ? 14.233 11.697 12.428 1.00 78.31 71 GLY A N 1
ATOM 581 C CA . GLY A 1 71 ? 13.626 13.026 12.390 1.00 78.31 71 GLY A CA 1
ATOM 582 C C . GLY A 1 71 ? 12.132 13.088 12.715 1.00 78.31 71 GLY A C 1
ATOM 583 O O . GLY A 1 71 ? 11.494 12.059 12.951 1.00 78.31 71 GLY A O 1
ATOM 584 N N . PRO A 1 72 ? 11.573 14.311 12.769 1.00 77.06 72 PRO A N 1
ATOM 585 C CA . PRO A 1 72 ? 10.137 14.515 12.903 1.00 77.06 72 PRO A CA 1
ATOM 586 C C . PRO A 1 72 ? 9.400 13.979 11.671 1.00 77.06 72 PRO A C 1
ATOM 588 O O . PRO A 1 72 ? 9.920 14.005 10.556 1.00 77.06 72 PRO A O 1
ATOM 591 N N . LEU A 1 73 ? 8.168 13.521 11.886 1.00 73.56 73 LEU A N 1
ATOM 592 C CA . LEU A 1 73 ? 7.313 12.907 10.869 1.00 73.56 73 LEU A CA 1
ATOM 593 C C . LEU A 1 73 ? 6.965 13.846 9.713 1.00 73.56 73 LEU A C 1
ATOM 595 O O . LEU A 1 73 ? 6.748 13.399 8.593 1.00 73.56 73 LEU A O 1
ATOM 599 N N . SER A 1 74 ? 6.810 15.132 10.012 1.00 74.75 74 SER A N 1
ATOM 600 C CA . SER A 1 74 ? 6.457 16.147 9.031 1.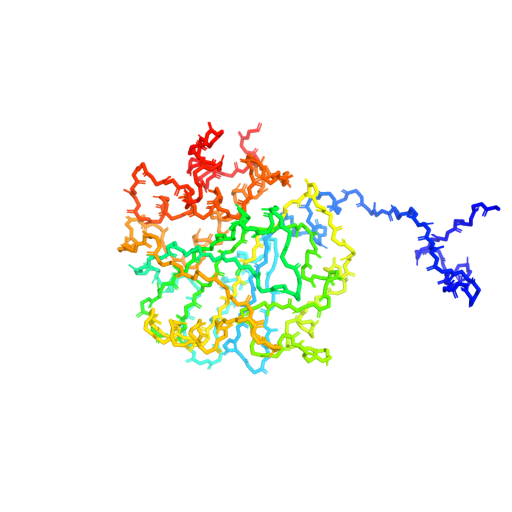00 74.75 74 SER A CA 1
ATOM 601 C C . SER A 1 74 ? 6.964 17.517 9.460 1.00 74.75 74 SER A C 1
ATOM 603 O O . SER A 1 74 ? 7.323 17.719 10.618 1.00 74.75 74 SER A O 1
ATOM 605 N N . SER A 1 75 ? 6.958 18.493 8.551 1.00 73.69 75 SER A N 1
ATOM 606 C CA . SER A 1 75 ? 7.150 19.900 8.936 1.00 73.69 75 SER A CA 1
ATOM 607 C C . SER A 1 75 ? 5.973 20.448 9.758 1.00 73.69 75 SER A C 1
ATOM 609 O O . SER A 1 75 ? 6.106 21.490 10.396 1.00 73.69 75 SER A O 1
ATOM 611 N N . LEU A 1 76 ? 4.833 19.749 9.763 1.00 68.69 76 LEU A N 1
ATOM 612 C CA . LEU A 1 76 ? 3.590 20.150 10.426 1.00 68.69 76 LEU A CA 1
ATOM 613 C C . LEU A 1 76 ? 3.460 19.614 11.859 1.00 68.69 76 LEU A C 1
ATOM 615 O O . LEU A 1 76 ? 2.513 19.967 12.565 1.00 68.69 76 LEU A O 1
ATOM 619 N N . THR A 1 77 ? 4.366 18.742 12.303 1.00 74.62 77 THR A N 1
ATOM 620 C CA . THR A 1 77 ? 4.324 18.160 13.647 1.00 74.62 77 THR A CA 1
ATOM 621 C C . THR A 1 77 ? 5.716 17.924 14.204 1.00 74.62 77 THR A C 1
ATOM 623 O O . THR A 1 77 ? 6.621 17.494 13.497 1.00 74.62 77 THR A O 1
ATOM 626 N N . SER A 1 78 ? 5.880 18.165 15.502 1.00 83.88 78 SER A N 1
ATOM 627 C CA . SER A 1 78 ? 7.087 17.770 16.230 1.00 83.88 78 SER A CA 1
ATOM 628 C C . SER A 1 78 ? 7.109 16.280 16.575 1.00 83.88 78 SER A C 1
ATOM 630 O O . SER A 1 78 ? 8.128 15.798 17.067 1.00 83.88 78 SER A O 1
ATOM 632 N N . LEU A 1 79 ? 6.004 15.559 16.342 1.00 87.31 79 LEU A N 1
ATOM 633 C CA . LEU A 1 79 ? 5.923 14.133 16.632 1.00 87.31 79 LEU A CA 1
ATOM 634 C C . LEU A 1 79 ? 6.865 13.344 15.729 1.00 87.31 79 LEU A C 1
ATOM 636 O O . LEU A 1 79 ? 6.935 13.554 14.514 1.00 87.31 79 LEU A O 1
ATOM 640 N N . ARG A 1 80 ? 7.558 12.388 16.334 1.00 89.69 80 ARG A N 1
ATOM 641 C CA . ARG A 1 80 ? 8.311 11.361 15.619 1.00 89.69 80 ARG A CA 1
ATOM 642 C C . ARG A 1 80 ? 7.373 10.221 15.212 1.00 89.69 80 ARG A C 1
ATOM 644 O O . ARG A 1 80 ? 6.409 9.955 15.929 1.00 89.69 80 ARG A O 1
ATOM 651 N N . PRO A 1 81 ? 7.683 9.463 14.148 1.00 89.69 81 PRO A N 1
ATOM 652 C CA . PRO A 1 81 ? 6.921 8.264 13.781 1.00 89.69 81 PRO A CA 1
ATOM 653 C C . PRO A 1 81 ? 6.698 7.271 14.943 1.00 89.69 81 PRO A C 1
ATOM 655 O O . PRO A 1 81 ? 5.654 6.628 15.037 1.00 89.69 81 PRO A O 1
ATOM 658 N N . SER A 1 82 ? 7.636 7.165 15.891 1.00 91.69 82 SER A N 1
ATOM 659 C CA . SER A 1 82 ? 7.479 6.329 17.096 1.00 91.69 82 SER A CA 1
ATOM 660 C C . SER A 1 82 ? 6.383 6.808 18.064 1.00 91.69 82 SER A C 1
ATOM 662 O O . SER A 1 82 ? 5.941 6.046 18.918 1.00 91.69 82 SER A O 1
ATOM 664 N N . GLU A 1 83 ? 5.961 8.066 17.957 1.00 94.06 83 GLU A N 1
ATOM 665 C CA . GLU A 1 83 ? 4.950 8.716 18.804 1.00 94.06 83 GLU A CA 1
ATOM 666 C C . GLU A 1 83 ? 3.571 8.774 18.115 1.00 94.06 83 GLU A C 1
ATOM 668 O O . GLU A 1 83 ? 2.561 9.090 18.752 1.00 94.06 83 GLU A O 1
ATOM 673 N N . CYS A 1 84 ? 3.514 8.427 16.826 1.00 95.31 84 CYS A N 1
ATOM 674 C CA . CYS A 1 84 ? 2.290 8.319 16.039 1.00 95.31 84 CYS A CA 1
ATOM 675 C C . CYS A 1 84 ? 1.627 6.974 16.305 1.00 95.31 84 CYS A C 1
ATOM 677 O O . CYS A 1 84 ? 2.046 5.945 15.780 1.00 95.31 84 CYS A O 1
ATOM 679 N N . ILE A 1 85 ? 0.602 6.979 17.153 1.00 97.94 85 ILE A N 1
ATOM 680 C CA . ILE A 1 85 ? -0.065 5.771 17.643 1.00 97.94 85 ILE A CA 1
ATOM 681 C C . ILE A 1 85 ? -1.325 5.529 16.823 1.00 97.94 85 ILE A C 1
ATOM 683 O O . ILE A 1 85 ? -2.221 6.374 16.799 1.00 97.94 85 ILE A O 1
ATOM 687 N N . ALA A 1 86 ? -1.417 4.363 16.190 1.00 98.44 86 ALA A N 1
ATOM 688 C CA . ALA A 1 86 ? -2.613 3.941 15.480 1.00 98.44 86 ALA A CA 1
ATOM 689 C C . ALA A 1 86 ? -3.771 3.731 16.470 1.00 98.44 86 ALA A C 1
ATOM 691 O O . ALA A 1 86 ? -3.642 3.002 17.457 1.00 98.44 86 ALA A O 1
ATOM 692 N N . THR A 1 87 ? -4.912 4.370 16.225 1.00 98.50 87 THR A N 1
ATOM 693 C CA . THR A 1 87 ? -6.079 4.352 17.125 1.00 98.50 87 THR A CA 1
ATOM 694 C C . THR A 1 87 ? -7.216 3.510 16.569 1.00 98.50 87 THR A C 1
ATOM 696 O O . THR A 1 87 ? -7.876 2.782 17.318 1.00 98.50 87 THR A O 1
ATOM 699 N N . ARG A 1 88 ? -7.420 3.557 15.251 1.00 98.75 88 ARG A N 1
ATOM 700 C CA . ARG A 1 88 ? -8.509 2.877 14.547 1.00 98.75 88 ARG A CA 1
ATOM 701 C C . ARG A 1 88 ? -8.014 2.296 13.234 1.00 98.75 88 ARG A C 1
ATOM 703 O O . ARG A 1 88 ? -7.158 2.885 12.584 1.00 98.75 88 ARG A O 1
ATOM 710 N N . ALA A 1 89 ? -8.564 1.151 12.857 1.00 98.75 89 ALA A N 1
ATOM 711 C CA . ALA A 1 89 ? -8.328 0.532 11.564 1.00 98.75 89 ALA A CA 1
ATOM 712 C C . ALA A 1 89 ? -9.660 0.311 10.843 1.00 98.75 89 ALA A C 1
ATOM 714 O O . ALA A 1 89 ? -10.689 0.060 11.485 1.00 98.75 89 ALA A O 1
ATOM 715 N N . HIS A 1 90 ? -9.622 0.365 9.513 1.00 98.75 90 HIS A N 1
ATOM 716 C CA . HIS A 1 90 ? -10.767 0.151 8.629 1.00 98.75 90 HIS A CA 1
ATOM 717 C C . HIS A 1 90 ? -10.347 -0.705 7.455 1.00 98.75 90 HIS A C 1
ATOM 719 O O . HIS A 1 90 ? -9.446 -0.327 6.716 1.00 98.75 90 HIS A O 1
ATOM 725 N N . MET A 1 91 ? -11.002 -1.841 7.266 1.00 98.69 91 MET A N 1
ATOM 726 C CA . MET A 1 91 ? -10.826 -2.651 6.072 1.00 98.69 91 MET A CA 1
ATOM 727 C C . MET A 1 91 ? -11.831 -2.191 5.024 1.00 98.69 91 MET A C 1
ATOM 729 O O . MET A 1 91 ? -13.041 -2.333 5.216 1.00 98.69 91 MET A O 1
ATOM 733 N N . LEU A 1 92 ? -11.326 -1.659 3.917 1.00 98.62 92 LEU A N 1
ATOM 734 C CA . LEU A 1 92 ? -12.144 -1.229 2.795 1.00 98.62 92 LEU A CA 1
ATOM 735 C C . LEU A 1 92 ? -12.074 -2.217 1.645 1.00 98.62 92 LEU A C 1
ATOM 737 O O . LEU A 1 92 ? -11.046 -2.855 1.409 1.00 98.62 92 LEU A O 1
ATOM 741 N N . SER A 1 93 ? -13.161 -2.279 0.883 1.00 98.56 93 SER A N 1
ATOM 742 C CA . SER A 1 93 ? -13.189 -2.963 -0.397 1.00 98.56 93 SER A CA 1
ATOM 743 C C . SER A 1 93 ? -13.903 -2.145 -1.461 1.00 98.56 93 SER A C 1
ATOM 745 O O . SER A 1 93 ? -14.821 -1.401 -1.152 1.00 98.56 93 SER A O 1
ATOM 747 N N . HIS A 1 94 ? -13.459 -2.241 -2.708 1.00 98.56 94 HIS A N 1
ATOM 748 C CA . HIS A 1 94 ? -14.081 -1.569 -3.849 1.00 98.56 94 HIS A CA 1
ATOM 749 C C . HIS A 1 94 ? -13.681 -2.267 -5.151 1.00 98.56 94 HIS A C 1
ATOM 751 O O . HIS A 1 94 ? -12.763 -3.086 -5.173 1.00 98.56 94 HIS A O 1
ATOM 757 N N . ARG A 1 95 ? -14.311 -1.902 -6.265 1.00 97.94 95 ARG A N 1
ATOM 758 C CA . ARG A 1 95 ? -13.854 -2.249 -7.618 1.00 97.94 95 ARG A CA 1
ATOM 759 C C . ARG A 1 95 ? -13.346 -1.002 -8.330 1.00 97.94 95 ARG A C 1
ATOM 761 O O . ARG A 1 95 ? -13.816 0.103 -8.062 1.00 97.94 95 ARG A O 1
ATOM 768 N N . TYR A 1 96 ? -12.409 -1.163 -9.260 1.00 96.69 96 TYR A N 1
ATOM 769 C CA . TYR A 1 96 ? -11.968 -0.041 -10.088 1.00 96.69 96 TYR A CA 1
ATOM 770 C C . TYR A 1 96 ? -12.917 0.207 -11.258 1.00 96.69 96 TYR A C 1
ATOM 772 O O . TYR A 1 96 ? -13.405 -0.719 -11.907 1.00 96.69 96 TYR A O 1
ATOM 780 N N . THR A 1 97 ? -13.135 1.483 -11.566 1.00 96.56 97 THR A N 1
ATOM 781 C CA . THR A 1 97 ? -13.917 1.906 -12.729 1.00 96.56 97 THR A CA 1
ATOM 782 C C . THR A 1 97 ? -13.188 1.543 -14.020 1.00 96.56 97 THR A C 1
ATOM 784 O O . THR A 1 97 ? -12.003 1.834 -14.188 1.00 96.56 97 THR A O 1
ATOM 787 N N . ARG A 1 98 ? -13.908 0.944 -14.973 1.00 94.81 98 ARG A N 1
ATOM 788 C CA . ARG A 1 98 ? -13.410 0.646 -16.322 1.00 94.81 98 ARG A CA 1
ATOM 789 C C . ARG A 1 98 ? -14.393 1.133 -17.373 1.00 94.81 98 ARG A C 1
ATOM 791 O O . ARG A 1 98 ? -15.599 1.090 -17.164 1.00 94.81 98 ARG A O 1
ATOM 798 N N . ALA A 1 99 ? -13.872 1.535 -18.534 1.00 93.62 99 ALA A N 1
ATOM 799 C CA . ALA A 1 99 ? -14.705 1.945 -19.668 1.00 93.62 99 ALA A CA 1
ATOM 800 C C . ALA A 1 99 ? -15.631 0.812 -20.150 1.00 93.62 99 ALA A C 1
ATOM 802 O O . ALA A 1 99 ? -16.750 1.063 -20.588 1.00 93.62 99 ALA A O 1
ATOM 803 N N . LYS A 1 100 ? -15.163 -0.438 -20.053 1.00 95.19 100 LYS A N 1
ATOM 804 C CA . LYS A 1 100 ? -15.946 -1.645 -20.313 1.00 95.19 100 LYS A CA 1
ATOM 805 C C . LYS A 1 100 ? -15.549 -2.719 -19.303 1.00 95.19 100 LYS A C 1
ATOM 807 O O . LYS A 1 100 ? -14.396 -3.140 -19.288 1.00 95.19 100 LYS A O 1
ATOM 812 N N . GLU A 1 101 ? -16.498 -3.130 -18.470 1.00 95.88 101 GLU A N 1
ATOM 813 C CA . GLU A 1 101 ? -16.314 -4.188 -17.473 1.00 95.88 101 GLU A CA 1
ATOM 814 C C . GLU A 1 101 ? -16.454 -5.566 -18.146 1.00 95.88 101 GLU A C 1
ATOM 816 O O . GLU A 1 101 ? -17.406 -5.824 -18.888 1.00 95.88 101 GLU A O 1
ATOM 821 N N . THR A 1 102 ? -15.492 -6.454 -17.912 1.00 96.25 102 THR A N 1
ATOM 822 C CA . THR A 1 102 ? -15.590 -7.890 -18.211 1.00 96.25 102 THR A CA 1
ATOM 823 C C . THR A 1 102 ? -16.226 -8.635 -17.034 1.00 96.25 102 THR A C 1
ATOM 825 O O . THR A 1 102 ? -16.289 -8.105 -15.928 1.00 96.25 102 THR A O 1
ATOM 828 N N . THR A 1 103 ? -16.636 -9.897 -17.212 1.00 95.38 103 THR A N 1
ATOM 829 C CA . THR A 1 103 ? -17.127 -10.737 -16.098 1.00 95.38 103 THR A CA 1
ATOM 830 C C . THR A 1 103 ? -16.117 -10.834 -14.953 1.00 95.38 103 THR A C 1
ATOM 832 O O . THR A 1 103 ? -16.511 -10.787 -13.793 1.00 95.38 103 THR A O 1
ATOM 835 N N . LYS A 1 104 ? -14.813 -10.894 -15.267 1.00 94.50 104 LYS A N 1
ATOM 836 C CA . LYS A 1 104 ? -13.748 -10.871 -14.256 1.00 94.50 104 LYS A CA 1
ATOM 837 C C . LYS A 1 104 ? -13.771 -9.568 -13.451 1.00 94.50 104 LYS A C 1
ATOM 839 O O . LYS A 1 104 ? -13.609 -9.611 -12.237 1.00 94.50 104 LYS A O 1
ATOM 844 N N . ASP A 1 105 ? -14.021 -8.427 -14.090 1.00 94.00 105 ASP A N 1
ATOM 845 C CA . ASP A 1 105 ? -14.049 -7.122 -13.414 1.00 94.00 105 ASP A CA 1
ATOM 846 C C . ASP A 1 105 ? -15.241 -6.975 -12.449 1.00 94.00 105 ASP A C 1
ATOM 848 O O . ASP A 1 105 ? -15.159 -6.228 -11.477 1.00 94.00 105 ASP A O 1
ATOM 852 N N . PHE A 1 106 ? -16.339 -7.705 -12.672 1.00 94.56 106 PHE A N 1
ATOM 853 C CA . PHE A 1 106 ? -17.486 -7.719 -11.752 1.00 94.56 106 PHE A CA 1
ATOM 854 C C . PHE A 1 106 ? -17.211 -8.473 -10.447 1.00 94.56 106 PHE A C 1
ATOM 856 O O . PHE A 1 106 ? -17.807 -8.147 -9.425 1.00 94.56 106 PHE A O 1
ATOM 863 N N . ILE A 1 107 ? -16.307 -9.453 -10.477 1.00 94.00 107 ILE A N 1
ATOM 864 C CA . ILE A 1 107 ? -15.966 -10.300 -9.322 1.00 94.00 107 ILE A CA 1
ATOM 865 C C . ILE A 1 107 ? -14.614 -9.938 -8.691 1.00 94.00 107 ILE A C 1
ATOM 867 O O . ILE A 1 107 ? -14.242 -10.497 -7.662 1.00 94.00 107 ILE A O 1
ATOM 871 N N . THR A 1 108 ? -13.861 -9.024 -9.310 1.00 95.50 108 THR A N 1
ATOM 872 C CA . THR A 1 108 ? -12.549 -8.588 -8.819 1.00 95.50 108 THR A CA 1
ATOM 873 C C . THR A 1 108 ? -12.723 -7.372 -7.922 1.00 95.50 108 THR A C 1
ATOM 875 O O . THR A 1 108 ? -12.968 -6.269 -8.410 1.00 95.50 108 THR A O 1
ATOM 878 N N . TYR A 1 109 ? -12.566 -7.577 -6.617 1.00 97.75 109 TYR A N 1
ATOM 879 C CA . TYR A 1 109 ? -12.497 -6.503 -5.631 1.00 97.75 109 TYR A CA 1
ATOM 880 C C . TYR A 1 109 ? -11.054 -6.244 -5.203 1.00 97.75 109 TYR A C 1
ATOM 882 O O . TYR A 1 109 ? -10.224 -7.155 -5.132 1.00 97.75 109 TYR A O 1
ATOM 890 N N . HIS A 1 110 ? -10.786 -4.987 -4.875 1.00 98.25 110 HIS A N 1
ATOM 891 C CA . HIS A 1 110 ? -9.562 -4.521 -4.253 1.00 98.25 110 HIS A CA 1
ATOM 892 C C . HIS A 1 110 ? -9.788 -4.314 -2.760 1.00 98.25 110 HIS A C 1
ATOM 894 O O . HIS A 1 110 ? -10.889 -3.952 -2.347 1.00 98.25 110 HIS A O 1
ATOM 900 N N . GLY A 1 111 ? -8.766 -4.599 -1.955 1.00 98.25 111 GLY A N 1
ATOM 901 C CA . GLY A 1 111 ? -8.796 -4.456 -0.503 1.00 98.25 111 GLY A CA 1
ATOM 902 C C . GLY A 1 111 ? -7.686 -3.536 -0.013 1.00 98.25 111 GLY A C 1
ATOM 903 O O . GLY A 1 111 ? -6.555 -3.621 -0.487 1.00 98.25 111 GLY A O 1
ATOM 904 N N . SER A 1 112 ? -8.001 -2.675 0.944 1.00 98.69 112 SER A N 1
ATOM 905 C CA . SER A 1 112 ? -7.016 -1.841 1.629 1.00 98.69 112 SER A CA 1
ATOM 906 C C . SER A 1 112 ? -7.367 -1.707 3.105 1.00 98.69 112 SER A C 1
ATOM 908 O O . SER A 1 112 ? -8.501 -1.965 3.516 1.00 98.69 112 SER A O 1
ATOM 910 N N . VAL A 1 113 ? -6.382 -1.325 3.913 1.00 98.81 113 VAL A N 1
ATOM 911 C CA . VAL A 1 113 ? -6.599 -0.975 5.317 1.00 98.81 113 VAL A CA 1
ATOM 912 C C . VAL A 1 113 ? -6.268 0.491 5.508 1.00 98.81 113 VAL A C 1
ATOM 914 O O . VAL A 1 113 ? -5.144 0.900 5.227 1.00 98.81 113 VAL A O 1
ATOM 917 N N . LEU A 1 114 ? -7.225 1.273 5.998 1.00 98.69 114 LEU A N 1
ATOM 918 C CA . LEU A 1 114 ? -6.952 2.606 6.515 1.00 98.69 114 LEU A CA 1
ATOM 919 C C . LEU A 1 114 ? -6.667 2.564 8.004 1.00 98.69 114 LEU A C 1
ATOM 921 O O . LEU A 1 114 ? -7.313 1.825 8.745 1.00 98.69 114 LEU A O 1
ATOM 925 N N . VAL A 1 115 ? -5.740 3.410 8.429 1.00 98.69 115 VAL A N 1
ATOM 926 C CA . VAL A 1 115 ? -5.357 3.600 9.822 1.00 98.69 115 VAL A CA 1
ATOM 927 C C . VAL A 1 115 ? -5.535 5.066 10.195 1.00 98.69 115 VAL A C 1
ATOM 929 O O . VAL A 1 115 ? -5.021 5.956 9.518 1.00 98.69 115 VAL A O 1
ATOM 932 N N . GLU A 1 116 ? -6.274 5.297 11.276 1.00 98.38 116 GLU A N 1
ATOM 933 C CA . GLU A 1 116 ? -6.349 6.585 11.967 1.00 98.38 116 GLU A CA 1
ATOM 934 C C . GLU A 1 116 ? -5.246 6.671 13.023 1.00 98.38 116 GLU A C 1
ATOM 936 O O . GLU A 1 116 ? -4.930 5.679 13.690 1.00 98.38 116 GLU A O 1
ATOM 941 N N . TRP A 1 117 ? -4.704 7.872 13.210 1.00 97.44 117 TRP A N 1
ATOM 942 C CA . TRP A 1 117 ? -3.624 8.146 14.154 1.00 97.44 117 TRP A CA 1
ATOM 943 C C . TRP A 1 117 ? -4.081 9.068 15.284 1.00 97.44 117 TRP A C 1
ATOM 945 O O . TRP A 1 117 ? -4.932 9.937 15.098 1.00 97.44 117 TRP A O 1
ATOM 955 N N . ASN A 1 118 ? -3.466 8.930 16.459 1.00 96.75 118 ASN A N 1
ATOM 956 C CA . ASN A 1 118 ? -3.757 9.732 17.653 1.00 96.75 118 ASN A CA 1
ATOM 957 C C . ASN A 1 118 ? -3.611 11.249 17.450 1.00 96.75 118 ASN A C 1
ATOM 959 O O . ASN A 1 118 ? -4.284 12.014 18.133 1.00 96.75 118 ASN A O 1
ATOM 963 N N . HIS A 1 119 ? -2.743 11.684 16.537 1.00 94.56 119 HIS A N 1
ATOM 964 C CA . HIS A 1 119 ? -2.523 13.102 16.255 1.00 94.56 119 HIS A CA 1
ATOM 965 C C . HIS A 1 119 ? -3.585 13.721 15.332 1.00 94.56 119 HIS A C 1
ATOM 967 O O . HIS A 1 119 ? -3.631 14.943 15.216 1.00 94.56 119 HIS A O 1
ATOM 973 N N . GLY A 1 120 ? -4.417 12.916 14.654 1.00 95.12 120 GLY A N 1
ATOM 974 C CA . GLY A 1 120 ? -5.545 13.402 13.847 1.00 95.12 120 GLY A CA 1
ATOM 975 C C . GLY A 1 120 ? -5.172 14.369 12.715 1.00 95.12 120 GLY A C 1
ATOM 976 O O . GLY A 1 120 ? -5.963 15.243 12.373 1.00 95.12 120 GLY A O 1
ATOM 977 N N . GLN A 1 121 ? -3.958 14.267 12.163 1.00 93.81 121 GLN A N 1
ATOM 978 C CA . GLN A 1 121 ? -3.501 15.147 11.070 1.00 93.81 121 GLN A CA 1
ATOM 979 C C . GLN A 1 121 ? -3.709 14.523 9.689 1.00 93.81 121 GLN A C 1
ATOM 981 O O . GLN A 1 121 ? -3.909 15.242 8.716 1.00 93.81 121 GLN A O 1
ATOM 986 N N . PHE A 1 122 ? -3.650 13.197 9.617 1.00 95.50 122 PHE A N 1
ATOM 987 C CA . PHE A 1 122 ? -3.821 12.413 8.405 1.00 95.50 122 PHE A CA 1
ATOM 988 C C . PHE A 1 122 ? -4.273 10.997 8.767 1.00 95.50 122 PHE A C 1
ATOM 990 O O . PHE A 1 122 ? -4.286 10.618 9.942 1.00 95.50 122 PHE A O 1
ATOM 997 N N . MET A 1 123 ? -4.583 10.214 7.744 1.00 97.12 123 MET A N 1
ATOM 998 C CA . MET A 1 123 ? -4.812 8.778 7.804 1.00 97.12 123 MET A CA 1
ATOM 999 C C . MET A 1 123 ? -3.845 8.110 6.843 1.00 97.12 123 MET A C 1
ATOM 1001 O O . MET A 1 123 ? -3.497 8.690 5.817 1.00 97.12 123 MET A O 1
ATOM 1005 N N . SER A 1 124 ? -3.444 6.882 7.136 1.00 98.19 124 SER A N 1
ATOM 1006 C CA . SER A 1 124 ? -2.609 6.118 6.210 1.00 98.19 124 SER A CA 1
ATOM 1007 C C . SER A 1 124 ? -3.418 4.996 5.588 1.00 98.19 124 SER A C 1
ATOM 1009 O O . SER A 1 124 ? -4.106 4.271 6.303 1.00 98.19 124 SER A O 1
ATOM 1011 N N . VAL A 1 125 ? -3.342 4.839 4.269 1.00 98.56 125 VAL A N 1
ATOM 1012 C CA . VAL A 1 125 ? -3.904 3.676 3.570 1.00 98.56 125 VAL A CA 1
ATOM 1013 C C . VAL A 1 125 ? -2.783 2.707 3.211 1.00 98.56 125 VAL A C 1
ATOM 1015 O O . VAL A 1 125 ? -1.732 3.114 2.714 1.00 98.56 125 VAL A O 1
ATOM 1018 N N . PHE A 1 126 ? -3.026 1.422 3.456 1.00 98.81 126 PHE A N 1
ATOM 1019 C CA . PHE A 1 126 ? -2.112 0.333 3.144 1.00 98.81 126 PHE A CA 1
ATOM 1020 C C . PHE A 1 126 ? -2.766 -0.653 2.192 1.00 98.81 126 PHE A C 1
ATOM 1022 O O . PHE A 1 126 ? -3.882 -1.122 2.429 1.00 98.81 126 PHE A O 1
ATOM 1029 N N . GLU A 1 127 ? -2.051 -1.011 1.134 1.00 98.56 127 GLU A N 1
ATOM 1030 C CA . GLU A 1 127 ? -2.501 -1.998 0.158 1.00 98.56 127 GLU A CA 1
ATOM 1031 C C . GLU A 1 127 ? -1.355 -2.901 -0.291 1.00 98.56 127 GLU A C 1
ATOM 1033 O O . GLU A 1 127 ? -0.190 -2.498 -0.319 1.00 98.56 127 GLU A O 1
ATOM 1038 N N . LEU A 1 128 ? -1.707 -4.122 -0.687 1.00 98.56 128 LEU A N 1
ATOM 1039 C CA . LEU A 1 128 ? -0.803 -5.036 -1.371 1.00 98.56 128 LEU A CA 1
ATOM 1040 C C . LEU A 1 128 ? -1.128 -5.048 -2.858 1.00 98.56 128 LEU A C 1
ATOM 1042 O O . LEU A 1 128 ? -2.279 -5.213 -3.250 1.00 98.56 128 LEU A O 1
ATOM 1046 N N . SER A 1 129 ? -0.119 -4.928 -3.704 1.00 98.00 129 SER A N 1
ATOM 1047 C CA . SER A 1 129 ? -0.311 -4.840 -5.148 1.00 98.00 129 SER A CA 1
ATOM 1048 C C . SER A 1 129 ? 0.802 -5.565 -5.896 1.00 98.00 129 SER A C 1
ATOM 1050 O O . SER A 1 129 ? 1.710 -6.127 -5.289 1.00 98.00 129 SER A O 1
ATOM 1052 N N . TRP A 1 130 ? 0.721 -5.580 -7.223 1.00 98.00 130 TRP A N 1
ATOM 1053 C CA . TRP A 1 130 ? 1.809 -6.040 -8.076 1.00 98.00 130 TRP A CA 1
ATOM 1054 C C . TRP A 1 130 ? 3.064 -5.207 -7.854 1.00 98.00 130 TRP A C 1
ATOM 1056 O O . TRP A 1 130 ? 2.996 -3.978 -7.783 1.00 98.00 130 TRP A O 1
ATOM 1066 N N . PHE A 1 131 ? 4.202 -5.891 -7.826 1.00 97.44 131 PHE A N 1
ATOM 1067 C CA . PHE A 1 131 ? 5.518 -5.278 -7.735 1.00 97.44 131 PHE A CA 1
ATOM 1068 C C . PHE A 1 131 ? 5.751 -4.292 -8.885 1.00 97.44 131 PHE A C 1
ATOM 1070 O O . PHE A 1 131 ? 5.465 -4.610 -10.041 1.00 97.44 131 PHE A O 1
ATOM 1077 N N . ASN A 1 132 ? 6.258 -3.105 -8.557 1.00 96.69 132 ASN A N 1
ATOM 1078 C CA . ASN A 1 132 ? 6.400 -1.923 -9.406 1.00 96.69 132 ASN A CA 1
ATOM 1079 C C . ASN A 1 132 ? 5.098 -1.473 -10.080 1.00 96.69 132 ASN A C 1
ATOM 1081 O O . ASN A 1 132 ? 5.129 -0.846 -11.141 1.00 96.69 132 ASN A O 1
ATOM 1085 N N . GLY A 1 133 ? 3.937 -1.788 -9.500 1.00 96.06 133 GLY A N 1
ATOM 1086 C CA . GLY A 1 133 ? 2.659 -1.482 -10.132 1.00 96.06 133 GLY A CA 1
ATOM 1087 C C . GLY A 1 133 ? 2.463 0.020 -10.339 1.00 96.06 133 GLY A C 1
ATOM 1088 O O . GLY A 1 133 ? 2.041 0.414 -11.418 1.00 96.06 133 GLY A O 1
ATOM 1089 N N . LEU A 1 134 ? 2.830 0.869 -9.368 1.00 96.56 134 LEU A N 1
ATOM 1090 C CA . LEU A 1 134 ? 2.778 2.325 -9.567 1.00 96.56 134 LEU A CA 1
ATOM 1091 C C . LEU A 1 134 ? 4.001 2.871 -10.305 1.00 96.56 134 LEU A C 1
ATOM 1093 O O . LEU A 1 134 ? 3.842 3.762 -11.134 1.00 96.56 134 LEU A O 1
ATOM 1097 N N . GLY A 1 135 ? 5.194 2.316 -10.083 1.00 95.75 135 GLY A N 1
ATOM 1098 C CA . GLY A 1 135 ? 6.407 2.722 -10.802 1.00 95.75 135 GLY A CA 1
ATOM 1099 C C . GLY A 1 135 ? 6.271 2.578 -12.321 1.00 95.75 135 GLY A C 1
ATOM 1100 O O . GLY A 1 135 ? 6.519 3.529 -13.069 1.00 95.75 135 GLY A O 1
ATOM 1101 N N . GLY A 1 136 ? 5.779 1.420 -12.767 1.00 94.25 136 GLY A N 1
ATOM 1102 C CA . GLY A 1 136 ? 5.496 1.114 -14.171 1.00 94.25 136 GLY A CA 1
ATOM 1103 C C . GLY A 1 136 ? 4.232 1.783 -14.709 1.00 94.25 136 GLY A C 1
ATOM 1104 O O . GLY A 1 136 ? 4.043 1.851 -15.922 1.00 94.25 136 GLY A O 1
ATOM 1105 N N . TYR A 1 137 ? 3.387 2.309 -13.821 1.00 94.38 137 TYR A N 1
ATOM 1106 C CA . TYR A 1 137 ? 2.184 3.067 -14.156 1.00 94.38 137 TYR A CA 1
ATOM 1107 C C . TYR A 1 137 ? 2.360 4.573 -13.914 1.00 94.38 137 TYR A C 1
ATOM 1109 O O . TYR A 1 137 ? 1.395 5.284 -13.658 1.00 94.38 137 TYR A O 1
ATOM 1117 N N . ASN A 1 138 ? 3.597 5.079 -14.013 1.00 95.25 138 ASN A N 1
ATOM 1118 C CA . ASN A 1 138 ? 3.935 6.503 -13.905 1.00 95.25 138 ASN A CA 1
ATOM 1119 C C . ASN A 1 138 ? 3.395 7.186 -12.633 1.00 95.25 138 ASN A C 1
ATOM 1121 O O . ASN A 1 138 ? 2.968 8.334 -12.691 1.00 95.25 138 ASN A O 1
ATOM 1125 N N . GLY A 1 139 ? 3.404 6.485 -11.498 1.00 95.81 139 GLY A N 1
ATOM 1126 C CA . GLY A 1 139 ? 2.964 6.997 -10.197 1.00 95.81 139 GLY A CA 1
ATOM 1127 C C . GLY A 1 139 ? 1.463 7.277 -10.087 1.00 95.81 139 GLY A C 1
ATOM 1128 O O . GLY A 1 139 ? 1.046 7.944 -9.146 1.00 95.81 139 GLY A O 1
ATOM 1129 N N . LYS A 1 140 ? 0.639 6.788 -11.021 1.00 96.25 140 LYS A N 1
ATOM 1130 C CA . LYS A 1 140 ? -0.806 7.043 -11.033 1.00 96.25 140 LYS A CA 1
ATOM 1131 C C . LYS A 1 140 ? -1.536 6.204 -9.985 1.00 96.25 140 LYS A C 1
ATOM 1133 O O . LYS A 1 140 ? -1.940 5.077 -10.258 1.00 96.25 140 LYS A O 1
ATOM 1138 N N . SER A 1 141 ? -1.696 6.759 -8.789 1.00 96.62 141 SER A N 1
ATOM 1139 C CA . SER A 1 141 ? -2.425 6.137 -7.681 1.00 96.62 141 SER A CA 1
ATOM 1140 C C . SER A 1 141 ? -3.872 6.625 -7.619 1.00 96.62 141 SER A C 1
ATOM 1142 O O . SER A 1 141 ? -4.118 7.830 -7.651 1.00 96.62 141 SER A O 1
ATOM 1144 N N . ASP A 1 142 ? -4.837 5.717 -7.466 1.00 97.38 142 ASP A N 1
ATOM 1145 C CA . ASP A 1 142 ? -6.251 6.088 -7.300 1.00 97.38 142 ASP A CA 1
ATOM 1146 C C . ASP A 1 142 ? -6.536 6.834 -5.988 1.00 97.38 142 ASP A C 1
ATOM 1148 O O . ASP A 1 142 ? -7.542 7.540 -5.890 1.00 97.38 142 ASP A O 1
ATOM 1152 N N . TRP A 1 143 ? -5.616 6.759 -5.022 1.00 97.12 143 TRP A N 1
ATOM 1153 C CA . TRP A 1 143 ? -5.687 7.465 -3.740 1.00 97.12 143 TRP A CA 1
ATOM 1154 C C . TRP A 1 143 ? -5.303 8.950 -3.825 1.00 97.12 143 TRP A C 1
ATOM 1156 O O . TRP A 1 143 ? -5.478 9.682 -2.856 1.00 97.12 143 TRP A O 1
ATOM 1166 N N . PHE A 1 144 ? -4.794 9.413 -4.972 1.00 96.00 144 PHE A N 1
ATOM 1167 C CA . PHE A 1 144 ? -4.251 10.763 -5.137 1.00 96.00 144 PHE A CA 1
ATOM 1168 C C . PHE A 1 144 ? -5.082 11.592 -6.108 1.00 96.00 144 PHE A C 1
ATOM 1170 O O . PHE A 1 144 ? -5.454 11.122 -7.183 1.00 96.00 144 PHE A O 1
ATOM 1177 N N . ARG A 1 145 ? -5.390 12.845 -5.762 1.00 96.12 145 ARG A N 1
ATOM 1178 C CA . ARG A 1 145 ? -6.229 13.719 -6.604 1.00 96.12 145 ARG A CA 1
ATOM 1179 C C . ARG A 1 145 ? -5.631 13.935 -8.002 1.00 96.12 145 ARG A C 1
ATOM 1181 O O . ARG A 1 145 ? -6.378 13.879 -8.972 1.00 96.12 145 ARG A O 1
ATOM 1188 N N . ASP A 1 146 ? -4.311 14.010 -8.108 1.00 95.44 146 ASP A N 1
ATOM 1189 C CA . ASP A 1 146 ? -3.537 14.225 -9.337 1.00 95.44 146 ASP A CA 1
ATOM 1190 C C . ASP A 1 146 ? -3.238 12.941 -10.147 1.00 95.44 146 ASP A C 1
ATOM 1192 O O . ASP A 1 146 ? -2.377 12.949 -11.024 1.00 95.44 146 ASP A O 1
ATOM 1196 N N . ARG A 1 147 ? -3.958 11.828 -9.911 1.00 95.19 147 ARG A N 1
ATOM 1197 C CA . ARG A 1 147 ? -3.774 10.535 -10.614 1.00 95.19 147 ARG A CA 1
ATOM 1198 C C . ARG A 1 147 ? -3.588 10.668 -12.128 1.00 95.19 147 ARG A C 1
ATOM 1200 O O . ARG A 1 147 ? -2.789 9.950 -12.726 1.00 95.19 147 ARG A O 1
ATOM 1207 N N . ASP A 1 148 ? -4.390 11.512 -12.768 1.00 94.31 148 ASP A N 1
ATOM 1208 C CA . ASP A 1 148 ? -4.416 11.629 -14.228 1.00 94.31 148 ASP A CA 1
ATOM 1209 C C . ASP A 1 148 ? -3.455 12.701 -14.767 1.00 94.31 148 ASP A C 1
ATOM 1211 O O . ASP A 1 148 ? -3.306 12.827 -15.986 1.00 94.31 148 ASP A O 1
ATOM 1215 N N . GLU A 1 149 ? -2.766 13.426 -13.885 1.00 94.81 149 GLU A N 1
ATOM 1216 C CA . GLU A 1 149 ? -1.796 14.453 -14.246 1.00 94.81 149 GLU A 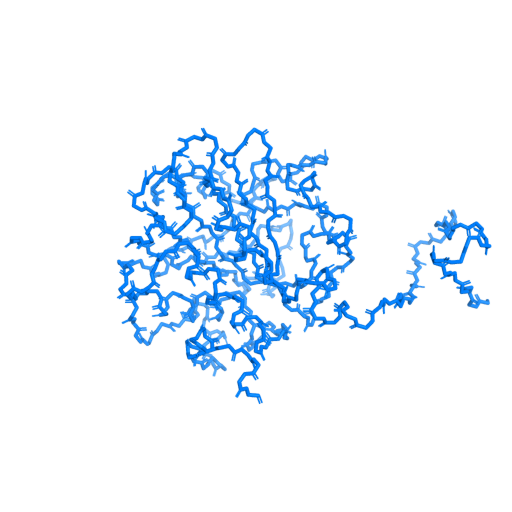CA 1
ATOM 1217 C C . GLU A 1 149 ? -0.470 13.838 -14.711 1.00 94.81 149 GLU A C 1
ATOM 1219 O O . GLU A 1 149 ? -0.053 12.744 -14.313 1.00 94.81 149 GLU A O 1
ATOM 1224 N N . THR A 1 150 ? 0.212 14.538 -15.617 1.00 92.44 150 THR A N 1
ATOM 1225 C CA . THR A 1 150 ? 1.526 14.099 -16.094 1.00 92.44 150 THR A CA 1
ATOM 1226 C C . THR A 1 150 ? 2.583 14.516 -15.086 1.00 92.44 150 THR A C 1
ATOM 1228 O O . THR A 1 150 ? 2.787 15.704 -14.874 1.00 92.44 150 THR A O 1
ATOM 1231 N N . GLY A 1 151 ? 3.281 13.540 -14.504 1.00 88.25 151 GLY A N 1
ATOM 1232 C CA . GLY A 1 151 ? 4.300 13.820 -13.492 1.00 88.25 151 GLY A CA 1
ATOM 1233 C C . GLY A 1 151 ? 3.714 14.160 -12.123 1.00 88.25 151 GLY A C 1
ATOM 1234 O O . GLY A 1 151 ? 4.292 14.984 -11.424 1.00 88.25 151 GLY A O 1
ATOM 1235 N N . GLY A 1 152 ? 2.593 13.525 -11.756 1.00 93.56 152 GLY A N 1
ATOM 1236 C CA . GLY A 1 152 ? 1.972 13.683 -10.441 1.00 93.56 152 GLY A CA 1
ATOM 1237 C C . GLY A 1 152 ? 2.946 13.471 -9.277 1.00 93.56 152 GLY A C 1
ATOM 1238 O O . GLY A 1 152 ? 4.028 12.889 -9.416 1.00 93.56 152 GLY A O 1
ATOM 1239 N N . VAL A 1 153 ? 2.545 13.935 -8.102 1.00 94.62 153 VAL A N 1
ATOM 1240 C CA . VAL A 1 153 ? 3.397 14.112 -6.928 1.00 94.62 153 VAL A CA 1
ATOM 1241 C C . VAL A 1 153 ? 4.092 12.816 -6.508 1.00 94.62 153 VAL A C 1
ATOM 1243 O O . VAL A 1 153 ? 5.279 12.816 -6.188 1.00 94.62 153 VAL A O 1
ATOM 1246 N N . LEU A 1 154 ? 3.390 11.683 -6.603 1.00 95.75 154 LEU A N 1
ATOM 1247 C CA . LEU A 1 154 ? 3.956 10.381 -6.269 1.00 95.75 154 LEU A CA 1
ATOM 1248 C C . LEU A 1 154 ? 5.042 9.962 -7.267 1.00 95.75 154 LEU A C 1
ATOM 1250 O O . LEU A 1 154 ? 6.078 9.437 -6.870 1.00 95.75 154 LEU A O 1
ATOM 1254 N N . ARG A 1 155 ? 4.839 10.219 -8.565 1.00 95.81 155 ARG A N 1
ATOM 1255 C CA . ARG A 1 155 ? 5.851 9.944 -9.594 1.00 95.81 155 ARG A CA 1
ATOM 1256 C C . ARG A 1 155 ? 7.096 10.793 -9.382 1.00 95.81 155 ARG A C 1
ATOM 1258 O O . ARG A 1 155 ? 8.193 10.287 -9.588 1.00 95.81 155 ARG A O 1
ATOM 1265 N N . ALA A 1 156 ? 6.922 12.058 -9.008 1.00 95.25 156 ALA A N 1
ATOM 1266 C CA . ALA A 1 156 ? 8.031 12.964 -8.734 1.00 95.25 156 ALA A CA 1
ATOM 1267 C C . ALA A 1 156 ? 8.859 12.525 -7.512 1.00 95.25 156 ALA A C 1
ATOM 1269 O O . ALA A 1 156 ? 10.065 12.751 -7.490 1.00 95.25 156 ALA A O 1
ATOM 1270 N N . ALA A 1 157 ? 8.226 11.880 -6.529 1.00 95.25 157 ALA A N 1
ATOM 1271 C CA . ALA A 1 157 ? 8.885 11.380 -5.323 1.00 95.25 157 ALA A CA 1
ATOM 1272 C C . ALA A 1 157 ? 9.565 10.013 -5.488 1.00 95.25 157 ALA A C 1
ATOM 1274 O O . ALA A 1 157 ? 10.454 9.674 -4.711 1.00 95.25 157 ALA A O 1
ATOM 1275 N N . MET A 1 158 ? 9.149 9.206 -6.468 1.00 96.56 158 MET A N 1
ATOM 1276 C CA . MET A 1 158 ? 9.732 7.882 -6.680 1.00 96.56 158 MET A CA 1
ATOM 1277 C C . MET A 1 158 ? 11.166 7.980 -7.220 1.00 96.56 158 MET A C 1
ATOM 1279 O O . MET A 1 158 ? 11.382 8.599 -8.269 1.00 96.56 158 MET A O 1
ATOM 1283 N N . PRO A 1 159 ? 12.142 7.320 -6.578 1.00 95.81 159 PRO A N 1
ATOM 1284 C CA . PRO A 1 159 ? 13.506 7.296 -7.077 1.00 95.81 159 PRO A CA 1
ATOM 1285 C C . PRO A 1 159 ? 13.614 6.394 -8.323 1.00 95.81 159 PRO A C 1
ATOM 1287 O O . PRO A 1 159 ? 12.773 5.506 -8.512 1.00 95.81 159 PRO A O 1
ATOM 1290 N N . PRO A 1 160 ? 14.627 6.587 -9.191 1.00 94.44 160 PRO A N 1
ATOM 1291 C CA . PRO A 1 160 ? 14.748 5.870 -10.465 1.00 94.44 160 PRO A CA 1
ATOM 1292 C C . PRO A 1 160 ? 14.658 4.342 -10.358 1.00 94.44 160 PRO A C 1
ATOM 1294 O O . PRO A 1 160 ? 14.067 3.697 -11.223 1.00 94.44 160 PRO A O 1
ATOM 1297 N N . GLU A 1 161 ? 15.195 3.763 -9.287 1.00 93.81 161 GLU A N 1
ATOM 1298 C CA . GLU A 1 161 ? 15.198 2.328 -9.000 1.00 93.81 161 GLU A CA 1
ATOM 1299 C C . GLU A 1 161 ? 13.813 1.730 -8.696 1.00 93.81 161 GLU A C 1
ATOM 1301 O O . GLU A 1 161 ? 13.657 0.511 -8.693 1.00 93.81 161 GLU A O 1
ATOM 1306 N N . MET A 1 162 ? 12.788 2.556 -8.483 1.00 95.75 162 MET A N 1
ATOM 1307 C CA . MET A 1 162 ? 11.397 2.110 -8.343 1.00 95.75 162 MET A CA 1
ATOM 1308 C C . MET A 1 162 ? 10.604 2.244 -9.651 1.00 95.75 162 MET A C 1
ATOM 1310 O O . MET A 1 162 ? 9.452 1.819 -9.736 1.00 95.75 162 MET A O 1
ATOM 1314 N N . LEU A 1 163 ? 11.199 2.820 -10.701 1.00 94.81 163 LEU A N 1
ATOM 1315 C CA . LEU A 1 163 ? 10.526 3.175 -11.955 1.00 94.81 163 LEU A CA 1
ATOM 1316 C C . LEU A 1 163 ? 10.706 2.088 -13.017 1.00 94.81 163 LEU A C 1
ATOM 1318 O O . LEU A 1 163 ? 11.196 2.336 -14.119 1.00 94.81 163 LEU A O 1
ATOM 1322 N N . PHE A 1 164 ? 10.278 0.875 -12.677 1.00 92.06 164 PHE A N 1
ATOM 1323 C CA . PHE A 1 164 ? 10.362 -0.302 -13.540 1.00 92.06 164 PHE A CA 1
ATOM 1324 C C . PHE A 1 164 ? 8.983 -0.795 -13.993 1.00 92.06 164 PHE A C 1
ATOM 1326 O O . PHE A 1 164 ? 7.977 -0.494 -13.354 1.00 92.06 164 PHE A O 1
ATOM 1333 N N . PRO A 1 165 ? 8.902 -1.586 -15.081 1.00 91.81 165 PRO A N 1
ATOM 1334 C CA . PRO A 1 165 ? 7.674 -2.287 -15.441 1.00 91.81 165 PRO A CA 1
ATOM 1335 C C . PRO A 1 165 ? 7.166 -3.170 -14.296 1.00 91.81 165 PRO A C 1
ATOM 1337 O O . PRO A 1 165 ? 7.960 -3.760 -13.556 1.00 91.81 165 PRO A O 1
ATOM 1340 N N . TRP A 1 166 ? 5.843 -3.296 -14.180 1.00 94.00 166 TRP A N 1
ATOM 1341 C CA . TRP A 1 166 ? 5.243 -4.121 -13.138 1.00 94.00 166 TRP A CA 1
ATOM 1342 C C . TRP A 1 166 ? 5.472 -5.619 -13.374 1.00 94.00 166 TRP A C 1
ATOM 1344 O O . TRP A 1 166 ? 5.521 -6.096 -14.511 1.00 94.00 166 TRP A O 1
ATOM 1354 N N . VAL A 1 167 ? 5.558 -6.379 -12.283 1.00 94.06 167 VAL A N 1
ATOM 1355 C CA . VAL A 1 167 ? 5.703 -7.840 -12.284 1.00 94.06 167 VAL A CA 1
ATOM 1356 C C . VAL A 1 167 ? 4.511 -8.446 -11.552 1.00 94.06 167 VAL A C 1
ATOM 1358 O O . VAL A 1 167 ? 4.456 -8.451 -10.329 1.00 94.06 167 VAL A O 1
ATOM 1361 N N . SER A 1 168 ? 3.555 -9.002 -12.298 1.00 95.25 168 SER A N 1
ATOM 1362 C CA . SER A 1 168 ? 2.274 -9.478 -11.746 1.00 95.25 168 SER A CA 1
ATOM 1363 C C . SER A 1 168 ? 2.359 -10.722 -10.855 1.00 95.25 168 SER A C 1
ATOM 1365 O O . SER A 1 168 ? 1.386 -11.058 -10.189 1.00 95.25 168 SER A O 1
ATOM 1367 N N . LYS A 1 169 ? 3.505 -11.416 -10.844 1.00 96.62 169 LYS A N 1
ATOM 1368 C CA . LYS A 1 169 ? 3.765 -12.587 -9.985 1.00 96.62 169 LYS A CA 1
ATOM 1369 C C . LYS A 1 169 ? 4.478 -12.236 -8.680 1.00 96.62 169 LYS A C 1
ATOM 1371 O O . LYS A 1 169 ? 4.642 -13.111 -7.833 1.00 96.62 169 LYS A O 1
ATOM 1376 N N . SER A 1 170 ? 4.892 -10.983 -8.527 1.00 97.06 170 SER A N 1
ATOM 1377 C CA . SER A 1 170 ? 5.537 -10.476 -7.323 1.00 97.06 170 SER A CA 1
ATOM 1378 C C . SER A 1 170 ? 4.669 -9.394 -6.702 1.00 97.06 170 SER A C 1
ATOM 1380 O O . SER A 1 170 ? 3.912 -8.715 -7.397 1.00 97.06 170 SER A O 1
ATOM 1382 N N . ALA A 1 171 ? 4.770 -9.243 -5.392 1.00 97.94 171 ALA A N 1
ATOM 1383 C CA . ALA A 1 171 ? 3.999 -8.297 -4.618 1.00 97.94 171 ALA A CA 1
ATOM 1384 C C . ALA A 1 171 ? 4.874 -7.161 -4.088 1.00 97.94 171 ALA A C 1
ATOM 1386 O O . ALA A 1 171 ? 6.060 -7.343 -3.815 1.00 97.94 171 ALA A O 1
ATOM 1387 N N . GLU A 1 172 ? 4.238 -6.019 -3.877 1.00 98.44 172 GLU A N 1
ATOM 1388 C CA . GLU A 1 172 ? 4.724 -4.927 -3.044 1.00 98.44 172 GLU A CA 1
ATOM 1389 C C . GLU A 1 172 ? 3.619 -4.507 -2.074 1.00 98.44 172 GLU A C 1
ATOM 1391 O O . GLU A 1 172 ? 2.431 -4.658 -2.377 1.00 98.44 172 GLU A O 1
ATOM 1396 N N . ILE A 1 173 ? 4.006 -3.972 -0.922 1.00 98.75 173 ILE A N 1
ATOM 1397 C CA . ILE A 1 173 ? 3.102 -3.235 -0.039 1.00 98.75 173 ILE A CA 1
ATOM 1398 C C . ILE A 1 173 ? 3.333 -1.747 -0.269 1.00 98.75 173 ILE A C 1
ATOM 1400 O O . ILE A 1 173 ? 4.462 -1.298 -0.481 1.00 98.75 173 ILE A O 1
ATOM 1404 N N . ARG A 1 174 ? 2.253 -0.978 -0.204 1.00 98.50 174 ARG A N 1
ATOM 1405 C CA . ARG A 1 174 ? 2.263 0.470 -0.375 1.00 98.50 174 ARG A CA 1
ATOM 1406 C C . ARG A 1 174 ? 1.565 1.108 0.810 1.00 98.50 174 ARG A C 1
ATOM 1408 O O . ARG A 1 174 ? 0.466 0.681 1.153 1.00 98.50 174 ARG A O 1
ATOM 1415 N N . GLY A 1 175 ? 2.199 2.106 1.407 1.00 98.38 175 GLY A N 1
ATOM 1416 C CA . GLY A 1 175 ? 1.618 2.999 2.401 1.00 98.38 175 GLY A CA 1
ATOM 1417 C C . GLY A 1 175 ? 1.519 4.412 1.837 1.00 98.38 175 GLY A C 1
ATOM 1418 O O . GLY A 1 175 ? 2.470 4.897 1.219 1.00 98.38 175 GLY A O 1
ATOM 1419 N N . PHE A 1 176 ? 0.387 5.077 2.042 1.00 97.88 176 PHE A N 1
ATOM 1420 C CA . PHE A 1 176 ? 0.204 6.478 1.659 1.00 97.88 176 PHE A CA 1
ATOM 1421 C C . PHE A 1 176 ? -0.425 7.252 2.809 1.00 97.88 176 PHE A C 1
ATOM 1423 O O . PHE A 1 176 ? -1.507 6.876 3.259 1.00 97.88 176 PHE A O 1
ATOM 1430 N N . ASP A 1 177 ? 0.206 8.343 3.236 1.00 96.69 177 ASP A N 1
ATOM 1431 C CA . ASP A 1 177 ? -0.420 9.291 4.160 1.00 96.69 177 ASP A CA 1
ATOM 1432 C C . ASP A 1 177 ? -1.337 10.218 3.381 1.00 96.69 177 ASP A C 1
ATOM 1434 O O . ASP A 1 177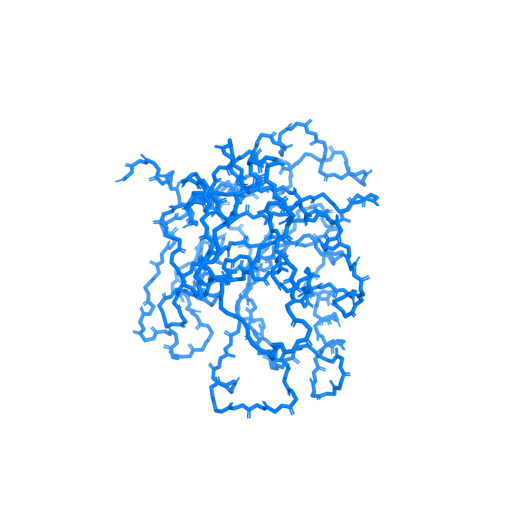 ? -0.879 11.024 2.583 1.00 96.69 177 ASP A O 1
ATOM 1438 N N . LEU A 1 178 ? -2.637 10.122 3.603 1.00 95.94 178 LEU A N 1
ATOM 1439 C CA . LEU A 1 178 ? -3.641 10.923 2.920 1.00 95.94 178 LEU A CA 1
ATOM 1440 C C . LEU A 1 178 ? -4.122 12.052 3.837 1.00 95.94 178 LEU A C 1
ATOM 1442 O O . LEU A 1 178 ? -4.257 11.833 5.038 1.00 95.94 178 LEU A O 1
ATOM 1446 N N . PRO A 1 179 ? -4.453 13.242 3.310 1.00 95.50 179 PRO A N 1
ATOM 1447 C CA . PRO A 1 179 ? -4.736 14.437 4.117 1.00 95.50 179 PRO A CA 1
ATOM 1448 C C . PRO A 1 179 ? -6.059 14.388 4.907 1.00 95.50 179 PRO A C 1
ATOM 1450 O O . PRO A 1 179 ? -6.493 15.405 5.439 1.00 95.50 179 PRO A O 1
ATOM 1453 N N . PHE A 1 180 ? -6.718 13.232 4.954 1.00 96.44 180 PHE A N 1
ATOM 1454 C CA . PHE A 1 180 ? -7.974 13.017 5.662 1.00 96.44 180 PHE A CA 1
ATOM 1455 C C . PHE A 1 180 ? -7.691 12.688 7.119 1.00 96.44 180 PHE A C 1
ATOM 1457 O O . PHE A 1 180 ? -6.794 11.905 7.407 1.00 96.44 180 PHE A O 1
ATOM 1464 N N . LYS A 1 181 ? -8.454 13.259 8.041 1.00 95.50 181 LYS A N 1
ATOM 1465 C CA . LYS A 1 181 ? -8.259 13.087 9.487 1.00 95.50 181 LYS A CA 1
ATOM 1466 C C . LYS A 1 181 ? -9.169 12.021 10.072 1.00 95.50 181 LYS A C 1
ATOM 1468 O O . LYS A 1 181 ? -8.846 11.442 11.106 1.00 95.50 181 LYS A O 1
ATOM 1473 N N . THR A 1 182 ? -10.305 11.784 9.422 1.00 96.50 182 THR A N 1
ATOM 1474 C CA . THR A 1 182 ? -11.328 10.844 9.873 1.00 96.50 182 THR A CA 1
ATOM 1475 C C . THR A 1 182 ? -11.864 10.014 8.713 1.00 96.50 182 THR A C 1
ATOM 1477 O O . THR A 1 182 ? -11.725 10.369 7.537 1.00 96.50 182 THR A O 1
ATOM 1480 N N . MET A 1 183 ? -12.518 8.901 9.050 1.00 97.12 183 MET A N 1
ATOM 1481 C CA . MET A 1 183 ? -13.164 8.042 8.061 1.00 97.12 183 MET A CA 1
ATOM 1482 C C . MET A 1 183 ? -14.268 8.770 7.287 1.00 97.12 183 MET A C 1
ATOM 1484 O O . MET A 1 183 ? -14.478 8.477 6.116 1.00 97.12 183 MET A O 1
ATOM 1488 N N . GLU A 1 184 ? -14.949 9.734 7.903 1.00 97.62 184 GLU A N 1
ATOM 1489 C CA . GLU A 1 184 ? -15.979 10.544 7.250 1.00 97.62 184 GLU A CA 1
ATOM 1490 C C . GLU A 1 184 ? -15.373 11.437 6.158 1.00 97.62 184 GLU A C 1
ATOM 1492 O O . GLU A 1 184 ? -15.894 11.483 5.043 1.00 97.62 184 GLU A O 1
ATOM 1497 N N . GLU A 1 185 ? -14.238 12.091 6.436 1.00 97.88 185 GLU A N 1
ATOM 1498 C CA . GLU A 1 185 ? -13.509 12.877 5.429 1.00 97.88 185 GLU A CA 1
ATOM 1499 C C . GLU A 1 185 ? -13.008 11.990 4.279 1.00 97.88 185 GLU A C 1
ATOM 1501 O O . GLU A 1 185 ? -13.118 12.359 3.107 1.00 97.88 185 GLU A O 1
ATOM 1506 N N . PHE A 1 186 ? -12.495 10.798 4.600 1.00 98.00 186 PHE A N 1
ATOM 1507 C CA . PHE A 1 186 ? -12.072 9.832 3.589 1.00 98.00 186 PHE A CA 1
ATOM 1508 C C . PHE A 1 186 ? -13.253 9.314 2.754 1.00 98.00 186 PHE A C 1
ATOM 1510 O O . PHE A 1 186 ? -13.146 9.194 1.533 1.00 98.00 186 PHE A O 1
ATOM 1517 N N . GLN A 1 187 ? -14.399 9.041 3.382 1.00 98.25 187 GLN A N 1
ATOM 1518 C CA . GLN A 1 187 ? -15.602 8.589 2.685 1.00 98.25 187 GLN A CA 1
ATOM 1519 C C . GLN A 1 187 ? -16.094 9.648 1.695 1.00 98.25 187 GLN A C 1
ATOM 1521 O O . GLN A 1 187 ? -16.420 9.302 0.564 1.00 98.25 187 GLN A O 1
ATOM 1526 N N . ALA A 1 188 ? -16.044 10.933 2.057 1.00 98.44 188 ALA A N 1
ATOM 1527 C CA . ALA A 1 188 ? -16.384 12.014 1.134 1.00 98.44 188 ALA A CA 1
ATOM 1528 C C . ALA A 1 188 ? -15.488 12.015 -0.122 1.00 98.44 188 ALA A C 1
ATOM 1530 O O . ALA A 1 188 ? -15.978 12.229 -1.232 1.00 98.44 188 ALA A O 1
ATOM 1531 N N . PHE A 1 189 ? -14.191 11.718 0.024 1.00 98.19 189 PHE A N 1
ATOM 1532 C CA . PHE A 1 189 ? -13.293 11.519 -1.118 1.00 98.19 189 PHE A CA 1
ATOM 1533 C C . PHE A 1 189 ? -13.689 10.297 -1.960 1.00 98.19 189 PHE A C 1
ATOM 1535 O O . PHE A 1 189 ? -13.716 10.374 -3.190 1.00 98.19 189 PHE A O 1
ATOM 1542 N N . ILE A 1 190 ? -14.026 9.171 -1.331 1.00 98.31 190 ILE A N 1
ATOM 1543 C CA . ILE A 1 190 ? -14.481 7.974 -2.051 1.00 98.31 190 ILE A CA 1
ATOM 1544 C C . ILE A 1 190 ? -15.757 8.267 -2.842 1.00 98.31 190 ILE A C 1
ATOM 1546 O O . ILE A 1 190 ? -15.835 7.915 -4.021 1.00 98.31 190 ILE A O 1
ATOM 1550 N N . ASP A 1 191 ? -16.719 8.960 -2.242 1.00 98.44 191 ASP A N 1
ATOM 1551 C CA . ASP A 1 191 ? -17.982 9.333 -2.877 1.00 98.44 191 ASP A CA 1
ATOM 1552 C C . ASP A 1 191 ? -17.746 10.281 -4.067 1.00 98.44 191 ASP A C 1
ATOM 1554 O O . ASP A 1 191 ? -18.291 10.069 -5.158 1.00 98.44 191 ASP A O 1
ATOM 1558 N N . GLU A 1 192 ? -16.848 11.265 -3.912 1.00 98.19 192 GLU A N 1
ATOM 1559 C CA . GLU A 1 192 ? -16.416 12.177 -4.983 1.00 98.19 192 GLU A CA 1
ATOM 1560 C C . GLU A 1 192 ? -15.906 11.407 -6.210 1.00 98.19 192 GLU A C 1
ATOM 1562 O O . GLU A 1 192 ? -16.221 11.767 -7.349 1.00 98.19 192 GLU A O 1
ATOM 1567 N N . TYR A 1 193 ? -15.170 10.314 -6.004 1.00 98.25 193 TYR A N 1
ATOM 1568 C CA . TYR A 1 193 ? -14.561 9.517 -7.072 1.00 98.25 193 TYR A CA 1
ATOM 1569 C C . TYR A 1 193 ? -15.3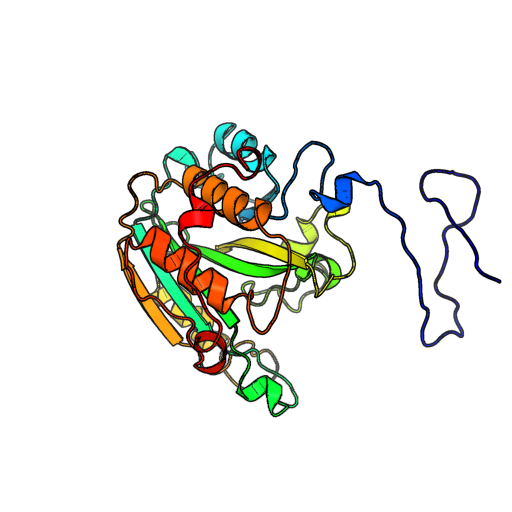16 8.225 -7.412 1.00 98.25 193 TYR A C 1
ATOM 1571 O O . TYR A 1 193 ? -14.850 7.462 -8.263 1.00 98.25 193 TYR A O 1
ATOM 1579 N N . THR A 1 194 ? -16.503 8.002 -6.845 1.00 98.44 194 THR A N 1
ATOM 1580 C CA . THR A 1 194 ? -17.349 6.842 -7.163 1.00 98.44 194 THR A CA 1
ATOM 1581 C C . THR A 1 194 ? -18.266 7.121 -8.355 1.00 98.44 194 THR A C 1
ATOM 1583 O O . THR A 1 194 ? -18.860 8.199 -8.470 1.00 98.44 194 THR A O 1
ATOM 1586 N N . GLY A 1 195 ? -18.378 6.155 -9.270 1.00 97.75 195 GLY A N 1
ATOM 1587 C CA . GLY A 1 195 ? -19.312 6.196 -10.400 1.00 97.75 195 GLY A CA 1
ATOM 1588 C C . GLY A 1 195 ? -18.743 5.620 -11.697 1.00 97.75 195 GLY A C 1
ATOM 1589 O O . GLY A 1 195 ? -17.586 5.234 -11.772 1.00 97.75 195 GLY A O 1
ATOM 1590 N N . LYS A 1 196 ? -19.568 5.566 -12.749 1.00 96.94 196 LYS A N 1
ATOM 1591 C CA . LYS A 1 196 ? -19.168 5.036 -14.072 1.00 96.94 196 LYS A CA 1
ATOM 1592 C C . LYS A 1 196 ? -18.719 6.116 -15.062 1.00 96.94 196 LYS A C 1
ATOM 1594 O O . LYS A 1 196 ? -18.348 5.802 -16.191 1.00 96.94 196 LYS A O 1
ATOM 1599 N N . GLN A 1 197 ? -18.792 7.391 -14.679 1.00 96.06 197 GLN A N 1
ATOM 1600 C CA . GLN A 1 197 ? -18.428 8.508 -15.549 1.00 96.06 197 GLN A CA 1
ATOM 1601 C C . GLN A 1 197 ? -16.903 8.615 -15.719 1.00 96.06 197 GLN A C 1
ATOM 1603 O O . GLN A 1 197 ? -16.126 8.152 -14.884 1.00 96.06 197 GLN A O 1
ATOM 1608 N N . LYS A 1 198 ? -16.456 9.269 -16.799 1.00 94.81 198 LYS A N 1
ATOM 1609 C CA . LYS A 1 198 ? -15.031 9.557 -17.022 1.00 94.81 198 LYS A CA 1
ATOM 1610 C C . LYS A 1 198 ? -14.453 10.326 -15.824 1.00 94.81 198 LYS A C 1
ATOM 1612 O O . LYS A 1 198 ? -15.059 11.285 -15.363 1.00 94.81 198 LYS A O 1
ATOM 1617 N N . GLY A 1 199 ? -13.280 9.908 -15.349 1.00 94.19 199 GLY A N 1
ATOM 1618 C CA . GLY A 1 199 ? -12.601 10.505 -14.190 1.00 94.19 199 GLY A CA 1
ATOM 1619 C C . GLY A 1 199 ? -12.945 9.847 -12.850 1.00 94.19 199 GLY A C 1
ATOM 1620 O O . GLY A 1 199 ? -12.181 9.986 -11.897 1.00 94.19 199 GLY A O 1
ATOM 1621 N N . LYS A 1 200 ? -14.027 9.060 -12.783 1.00 97.31 200 LYS A N 1
ATOM 1622 C CA . LYS A 1 200 ? -14.320 8.216 -11.622 1.00 97.31 200 LYS A CA 1
ATOM 1623 C C . LYS A 1 200 ? -13.327 7.057 -11.525 1.00 97.31 200 LYS A C 1
ATOM 1625 O O . LYS A 1 200 ? -12.665 6.686 -12.500 1.00 97.31 200 LYS A O 1
ATOM 1630 N N . ARG A 1 201 ? -13.165 6.551 -10.308 1.00 97.00 201 ARG A N 1
ATOM 1631 C CA . ARG A 1 201 ? -12.105 5.614 -9.913 1.00 97.00 201 ARG A CA 1
ATOM 1632 C C . ARG A 1 201 ? -12.686 4.394 -9.235 1.00 97.00 201 ARG A C 1
ATOM 1634 O O . ARG A 1 201 ? -12.279 3.281 -9.547 1.00 97.00 201 ARG A O 1
ATOM 1641 N N . PHE A 1 202 ? -13.689 4.600 -8.392 1.00 98.38 202 PHE A N 1
ATOM 1642 C CA . PHE A 1 202 ? -14.247 3.565 -7.538 1.00 98.38 202 PHE A CA 1
ATOM 1643 C C . PHE A 1 202 ? -15.650 3.156 -7.994 1.00 98.38 202 PHE A C 1
ATOM 1645 O O . PHE A 1 202 ? -16.436 3.958 -8.503 1.00 98.38 202 PHE A O 1
ATOM 1652 N N . LEU A 1 203 ? -15.956 1.880 -7.806 1.00 98.12 203 LEU A N 1
ATOM 1653 C CA . LEU A 1 203 ? -17.274 1.285 -7.948 1.00 98.12 203 LEU A CA 1
ATOM 1654 C C . LEU A 1 203 ? -17.530 0.423 -6.720 1.00 98.12 203 LEU A C 1
ATOM 1656 O O . LEU A 1 203 ? -16.641 -0.311 -6.298 1.00 98.12 203 LEU A O 1
ATOM 1660 N N . ASP A 1 204 ? -18.754 0.487 -6.206 1.00 98.06 204 ASP A N 1
ATOM 1661 C CA . ASP A 1 204 ? -19.215 -0.332 -5.082 1.00 98.06 204 ASP A CA 1
ATOM 1662 C C . ASP A 1 204 ? -18.245 -0.341 -3.876 1.00 98.06 204 ASP A C 1
ATOM 1664 O O . ASP A 1 204 ? -17.699 -1.390 -3.530 1.00 98.06 204 ASP A O 1
ATOM 1668 N N . PRO A 1 205 ? -17.927 0.834 -3.294 1.00 98.31 205 PRO A N 1
ATOM 1669 C CA . PRO A 1 205 ? -17.071 0.907 -2.120 1.00 98.31 205 PRO A CA 1
ATOM 1670 C C . PRO A 1 205 ? -17.804 0.429 -0.857 1.00 98.31 205 PRO A C 1
ATOM 1672 O O . PRO A 1 205 ? -18.942 0.813 -0.600 1.00 98.31 205 PRO A O 1
ATOM 1675 N N . HIS A 1 206 ? -17.109 -0.347 -0.028 1.00 98.44 206 HIS A N 1
ATOM 1676 C CA . HIS A 1 206 ? -17.592 -0.889 1.241 1.00 98.44 206 HIS A CA 1
ATOM 1677 C C . HIS A 1 206 ? -16.559 -0.671 2.342 1.00 98.44 206 HIS A C 1
ATOM 1679 O O . HIS A 1 206 ? -15.387 -1.014 2.175 1.00 98.44 206 HIS A O 1
ATOM 1685 N N . CYS A 1 207 ? -17.001 -0.188 3.503 1.00 98.38 207 CYS A N 1
ATOM 1686 C CA . CYS A 1 207 ? -16.249 -0.326 4.748 1.00 98.38 207 CYS A CA 1
ATOM 1687 C C . CYS A 1 207 ? -16.645 -1.651 5.403 1.00 98.38 207 CYS A C 1
ATOM 1689 O O . CYS A 1 207 ? -17.675 -1.747 6.066 1.00 98.38 207 CYS A O 1
ATOM 1691 N N . VAL A 1 208 ? -15.856 -2.694 5.142 1.00 98.31 208 VAL A N 1
ATOM 1692 C CA . VAL A 1 208 ? -16.176 -4.085 5.496 1.00 98.31 208 VAL A CA 1
ATOM 1693 C C . VAL A 1 208 ? -16.066 -4.299 7.000 1.00 98.31 208 VAL A C 1
ATOM 1695 O O . VAL A 1 208 ? -16.953 -4.874 7.627 1.00 98.31 208 VAL A O 1
ATOM 1698 N N . TYR A 1 209 ? -14.975 -3.806 7.584 1.00 98.56 209 TYR A N 1
ATOM 1699 C CA . TYR A 1 209 ? -14.739 -3.861 9.017 1.00 98.56 209 TYR A CA 1
ATOM 1700 C C . TYR A 1 209 ? -14.156 -2.547 9.503 1.00 98.56 209 TYR A C 1
ATOM 1702 O O . TYR A 1 209 ? -13.362 -1.904 8.821 1.00 98.56 209 TYR A O 1
ATOM 1710 N N . SER A 1 210 ? -14.502 -2.185 10.730 1.00 98.56 210 SER A N 1
ATOM 1711 C CA . SER A 1 210 ? -14.005 -0.981 11.375 1.00 98.56 210 SER A CA 1
ATOM 1712 C C . SER A 1 210 ? -13.892 -1.237 12.877 1.00 98.56 210 SER A C 1
ATOM 1714 O O . SER A 1 210 ? -14.831 -1.743 13.498 1.00 98.56 210 SER A O 1
ATOM 1716 N N . ALA A 1 211 ? -12.718 -1.001 13.464 1.00 98.62 211 ALA A N 1
ATOM 1717 C CA . ALA A 1 211 ? -12.460 -1.337 14.866 1.00 98.62 211 ALA A CA 1
ATOM 1718 C C . ALA A 1 211 ? -11.322 -0.502 15.477 1.00 98.62 211 ALA A C 1
ATOM 1720 O O . ALA A 1 211 ? -10.440 -0.040 14.752 1.00 98.62 211 ALA A O 1
ATOM 1721 N N . PRO A 1 212 ? -11.295 -0.339 16.814 1.00 98.69 212 PRO A N 1
ATOM 1722 C CA . PRO A 1 212 ? -10.117 0.169 17.509 1.00 98.69 212 PRO A CA 1
ATOM 1723 C C . PRO A 1 212 ? -8.902 -0.740 17.292 1.00 98.69 212 PRO A C 1
ATOM 1725 O O . PRO A 1 212 ? -9.040 -1.966 17.277 1.00 98.69 212 PRO A O 1
ATOM 1728 N N . VAL A 1 213 ? -7.713 -0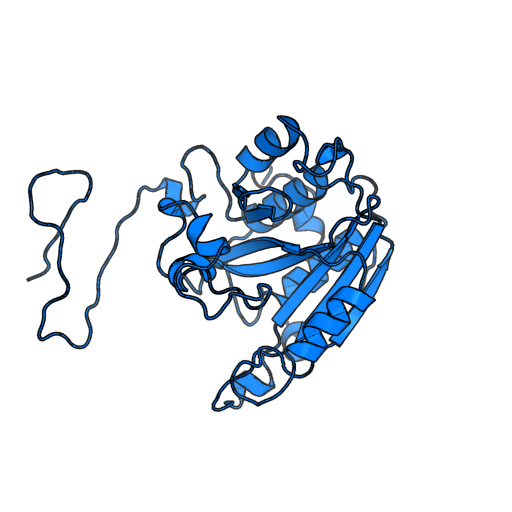.146 17.199 1.00 98.62 213 VAL A N 1
ATOM 1729 C CA . VAL A 1 213 ? -6.443 -0.885 17.150 1.00 98.62 213 VAL A CA 1
ATOM 1730 C C . VAL A 1 213 ? -6.118 -1.418 18.546 1.00 98.62 213 VAL A C 1
ATOM 1732 O O . VAL A 1 213 ? -6.044 -0.649 19.507 1.00 98.62 213 VAL A O 1
ATOM 1735 N N . ARG A 1 214 ? -5.930 -2.735 18.664 1.00 98.44 214 ARG A N 1
ATOM 1736 C CA . ARG A 1 214 ? -5.732 -3.454 19.933 1.00 98.44 214 ARG A CA 1
ATOM 1737 C C . ARG A 1 214 ? -4.336 -4.039 20.123 1.00 98.44 214 ARG A C 1
ATOM 1739 O O . ARG A 1 214 ? -4.007 -4.399 21.250 1.00 98.44 214 ARG A O 1
ATOM 1746 N N . ILE A 1 215 ? -3.523 -4.140 19.071 1.00 97.81 215 ILE A N 1
ATOM 1747 C CA . ILE A 1 215 ? -2.124 -4.564 19.218 1.00 97.81 215 ILE A CA 1
ATOM 1748 C C . ILE A 1 215 ? -1.346 -3.553 20.073 1.00 97.81 215 ILE A C 1
ATOM 1750 O O . ILE A 1 215 ? -1.545 -2.349 19.938 1.00 97.81 215 ILE A O 1
ATOM 1754 N N . SER A 1 216 ? -0.493 -4.026 20.988 1.00 97.38 216 SER A N 1
ATOM 1755 C CA . SER A 1 216 ? 0.195 -3.154 21.954 1.00 97.38 216 SER A CA 1
ATOM 1756 C C . SER A 1 216 ? 1.211 -2.221 21.290 1.00 97.38 216 SER A C 1
ATOM 1758 O O . SER A 1 216 ? 1.201 -1.018 21.543 1.00 97.38 216 SER A O 1
ATOM 1760 N N . ASN A 1 217 ? 2.053 -2.770 20.414 1.00 97.94 217 ASN A N 1
ATOM 1761 C CA . ASN A 1 217 ? 3.046 -2.017 19.651 1.00 97.94 217 ASN A CA 1
ATOM 1762 C C . ASN A 1 217 ? 2.382 -1.535 18.362 1.00 97.94 217 ASN A C 1
ATOM 1764 O O . ASN A 1 217 ? 2.223 -2.287 17.406 1.00 97.94 217 ASN A O 1
ATOM 1768 N N . ARG A 1 218 ? 1.887 -0.301 18.389 1.00 97.81 218 ARG A N 1
ATOM 1769 C CA . ARG A 1 218 ? 1.040 0.274 17.333 1.00 97.81 218 ARG A CA 1
ATOM 1770 C C . ARG A 1 218 ? 1.512 1.657 16.897 1.00 97.81 218 ARG A C 1
ATOM 1772 O O . ARG A 1 218 ? 0.710 2.455 16.416 1.00 97.81 218 ARG A O 1
ATOM 1779 N N . SER A 1 219 ? 2.793 1.957 17.115 1.00 97.62 219 SER A N 1
ATOM 1780 C CA . SER A 1 219 ? 3.396 3.145 16.521 1.00 97.62 219 SER A CA 1
ATOM 1781 C C . SER A 1 219 ? 3.508 2.987 15.002 1.00 97.62 219 SER A C 1
ATOM 1783 O O . SER A 1 219 ? 3.419 1.876 14.468 1.00 97.62 219 SER A O 1
ATOM 1785 N N . GLN A 1 220 ? 3.760 4.081 14.291 1.00 96.81 220 GLN A N 1
ATOM 1786 C CA . GLN A 1 220 ? 4.025 4.035 12.857 1.00 96.81 220 GLN A CA 1
ATOM 1787 C C . GLN A 1 220 ? 5.242 3.157 12.525 1.00 96.81 220 GLN A C 1
ATOM 1789 O O . GLN A 1 220 ? 5.190 2.369 11.581 1.00 96.81 220 GLN A O 1
ATOM 1794 N N . VAL A 1 221 ? 6.297 3.219 13.346 1.00 97.00 221 VAL A N 1
ATOM 1795 C CA . VAL A 1 221 ? 7.499 2.375 13.203 1.00 97.00 221 VAL A CA 1
ATOM 1796 C C . VAL A 1 221 ? 7.173 0.893 13.410 1.00 97.00 221 VAL A C 1
ATOM 1798 O O . VAL A 1 221 ? 7.696 0.037 12.695 1.00 97.00 221 VAL A O 1
ATOM 1801 N N . ASP A 1 222 ? 6.286 0.568 14.353 1.00 97.94 222 ASP A N 1
ATOM 1802 C CA . ASP A 1 222 ? 5.851 -0.818 14.563 1.00 97.94 222 ASP A CA 1
ATOM 1803 C C . ASP A 1 222 ? 5.057 -1.337 13.365 1.00 97.94 222 ASP A C 1
ATOM 1805 O O . ASP A 1 222 ? 5.317 -2.441 12.889 1.00 97.94 222 ASP A O 1
ATOM 1809 N N . ILE A 1 223 ? 4.154 -0.515 12.820 1.00 98.50 223 ILE A N 1
ATOM 1810 C CA . ILE A 1 223 ? 3.406 -0.844 11.602 1.00 98.50 223 ILE A CA 1
ATOM 1811 C C . ILE A 1 223 ? 4.355 -1.058 10.419 1.00 98.50 223 ILE A C 1
ATOM 1813 O O . ILE A 1 223 ? 4.208 -2.052 9.708 1.00 98.50 223 ILE A O 1
ATOM 1817 N N . MET A 1 224 ? 5.363 -0.198 10.236 1.00 98.06 224 MET A N 1
ATOM 1818 C CA . MET A 1 224 ? 6.391 -0.402 9.210 1.00 98.06 224 MET A CA 1
ATOM 1819 C C . MET A 1 224 ? 7.075 -1.760 9.369 1.00 98.06 224 MET A C 1
ATOM 1821 O O . MET A 1 224 ? 7.176 -2.518 8.404 1.00 98.06 224 MET A O 1
ATOM 1825 N N . ARG A 1 225 ? 7.493 -2.101 10.594 1.00 97.94 225 ARG A N 1
ATOM 1826 C CA . ARG A 1 225 ? 8.149 -3.378 10.894 1.00 97.94 225 ARG A CA 1
ATOM 1827 C C . ARG A 1 225 ? 7.241 -4.569 10.584 1.00 97.94 225 ARG A C 1
ATOM 1829 O O . ARG A 1 225 ? 7.691 -5.523 9.959 1.00 97.94 225 ARG A O 1
ATOM 1836 N N . TYR A 1 226 ? 5.964 -4.506 10.957 1.00 98.56 226 TYR A N 1
ATOM 1837 C CA . TYR A 1 226 ? 4.991 -5.554 10.644 1.00 98.56 226 TYR A CA 1
ATOM 1838 C C . TYR A 1 226 ? 4.830 -5.769 9.140 1.00 98.56 226 TYR A C 1
ATOM 1840 O O . TYR A 1 226 ? 4.824 -6.910 8.675 1.00 98.56 226 TYR A O 1
ATOM 1848 N N . LEU A 1 227 ? 4.724 -4.685 8.370 1.00 98.62 227 LEU A N 1
ATOM 1849 C CA . LEU A 1 227 ? 4.563 -4.754 6.918 1.00 98.62 227 LEU A CA 1
ATOM 1850 C C . LEU A 1 227 ? 5.825 -5.291 6.231 1.00 98.62 227 LEU A C 1
ATOM 1852 O O . LEU A 1 227 ? 5.710 -6.131 5.337 1.00 98.62 227 LEU A O 1
ATOM 1856 N N . LEU A 1 228 ? 7.015 -4.886 6.691 1.00 98.06 228 LEU A N 1
ATOM 1857 C CA . LEU A 1 228 ? 8.295 -5.447 6.241 1.00 98.06 228 LEU A CA 1
ATOM 1858 C C . LEU A 1 228 ? 8.371 -6.953 6.515 1.00 98.06 228 LEU A C 1
ATOM 1860 O O . LEU A 1 228 ? 8.699 -7.719 5.611 1.00 98.06 228 LEU A O 1
ATOM 1864 N N . ASN A 1 229 ? 7.979 -7.392 7.714 1.00 98.12 229 ASN A N 1
ATOM 1865 C CA . ASN A 1 229 ? 7.942 -8.813 8.058 1.00 98.12 229 ASN A CA 1
ATOM 1866 C C . ASN A 1 229 ? 6.998 -9.603 7.135 1.00 98.12 229 ASN A C 1
ATOM 1868 O O . ASN A 1 229 ? 7.368 -10.660 6.618 1.00 98.12 229 ASN A O 1
ATOM 1872 N N . TYR A 1 230 ? 5.798 -9.069 6.878 1.00 98.12 230 TYR A N 1
ATOM 1873 C CA . TYR A 1 230 ? 4.804 -9.714 6.016 1.00 98.12 230 TYR A CA 1
ATOM 1874 C C . TYR A 1 230 ? 5.304 -9.883 4.578 1.00 98.12 230 TYR A C 1
ATOM 1876 O O . TYR A 1 230 ? 5.216 -10.975 4.007 1.00 98.12 230 TYR A O 1
ATOM 1884 N N . ILE A 1 231 ? 5.830 -8.812 3.970 1.00 97.94 231 ILE A N 1
ATOM 1885 C CA . ILE A 1 231 ? 6.298 -8.871 2.579 1.00 97.94 231 ILE A CA 1
ATOM 1886 C C . ILE A 1 231 ? 7.619 -9.632 2.443 1.00 97.94 231 ILE A C 1
ATOM 1888 O O . ILE A 1 231 ? 7.838 -10.283 1.422 1.00 97.94 231 ILE A O 1
ATOM 1892 N N . GLY A 1 232 ? 8.476 -9.598 3.467 1.00 96.38 232 GLY A N 1
ATOM 1893 C CA . GLY A 1 232 ? 9.748 -10.314 3.486 1.00 96.38 232 GLY A CA 1
ATOM 1894 C C . GLY A 1 232 ? 9.574 -11.833 3.478 1.00 96.38 232 GLY A C 1
ATOM 1895 O O . GLY A 1 232 ? 10.329 -12.528 2.801 1.00 96.38 232 GLY A O 1
ATOM 1896 N N . ARG A 1 233 ? 8.529 -12.348 4.141 1.00 95.19 233 ARG A N 1
ATOM 1897 C CA . ARG A 1 233 ? 8.228 -13.791 4.209 1.00 95.19 233 ARG A CA 1
ATOM 1898 C C . ARG A 1 233 ? 7.703 -14.381 2.911 1.00 95.19 233 ARG A C 1
ATOM 1900 O O . ARG A 1 233 ? 8.026 -15.513 2.564 1.00 95.19 233 ARG A O 1
ATOM 1907 N N . ASN A 1 234 ? 6.850 -13.646 2.205 1.00 95.19 234 ASN A N 1
ATOM 1908 C CA . ASN A 1 234 ? 6.289 -14.112 0.947 1.00 95.19 234 ASN A CA 1
ATOM 1909 C C . ASN A 1 234 ? 6.112 -12.944 -0.014 1.00 95.19 234 ASN A C 1
ATOM 1911 O O . ASN A 1 234 ? 5.251 -12.088 0.165 1.00 95.19 234 ASN A O 1
ATOM 1915 N N . ARG A 1 235 ? 6.904 -12.949 -1.083 1.00 95.75 235 ARG A N 1
ATOM 1916 C CA . ARG A 1 235 ? 6.898 -11.896 -2.102 1.00 95.75 235 ARG A CA 1
ATOM 1917 C C . ARG A 1 235 ? 6.014 -12.226 -3.297 1.00 95.75 235 ARG A C 1
ATOM 1919 O O . ARG A 1 235 ? 5.958 -11.434 -4.228 1.00 95.75 235 ARG A O 1
ATOM 1926 N N . LEU A 1 236 ? 5.349 -13.379 -3.317 1.00 97.12 236 LEU A N 1
ATOM 1927 C CA . LEU A 1 236 ? 4.533 -13.797 -4.454 1.00 97.12 236 LEU A CA 1
ATOM 1928 C C . LEU A 1 236 ? 3.192 -13.069 -4.465 1.00 97.12 236 LEU A C 1
ATOM 1930 O O . LEU A 1 236 ? 2.566 -12.878 -3.426 1.00 97.12 236 LEU A O 1
ATOM 1934 N N . TYR A 1 237 ? 2.717 -12.715 -5.651 1.00 97.81 237 TYR A N 1
ATOM 1935 C CA . TYR A 1 237 ? 1.348 -12.252 -5.855 1.00 97.81 237 TYR A CA 1
ATOM 1936 C C . TYR A 1 237 ? 0.540 -13.344 -6.561 1.00 97.81 237 TYR A C 1
ATOM 1938 O O . TYR A 1 237 ? 0.991 -13.912 -7.558 1.00 97.81 237 TYR A O 1
ATOM 1946 N N . SER A 1 238 ? -0.663 -13.621 -6.061 1.00 96.38 238 SER A N 1
ATOM 1947 C CA . SER A 1 238 ? -1.652 -14.496 -6.697 1.00 96.38 238 SER A CA 1
ATOM 1948 C C . SER A 1 238 ? -3.029 -13.879 -6.510 1.00 96.38 238 SER A C 1
ATOM 1950 O O . SER A 1 238 ? -3.449 -13.616 -5.386 1.00 96.38 238 SER A O 1
ATOM 1952 N N . GLU A 1 239 ? -3.748 -13.669 -7.611 1.00 93.81 239 GLU A N 1
ATOM 1953 C CA . GLU A 1 239 ? -5.112 -13.136 -7.560 1.00 93.81 239 GLU A CA 1
ATOM 1954 C C . GLU A 1 239 ? -6.056 -14.043 -6.756 1.00 93.81 239 GLU A C 1
ATOM 1956 O O . GLU A 1 239 ? -7.040 -13.564 -6.198 1.00 93.81 239 GLU A O 1
ATOM 1961 N N . GLU A 1 240 ? -5.751 -15.335 -6.667 1.00 91.00 240 GLU A N 1
ATOM 1962 C CA . GLU A 1 240 ? -6.556 -16.336 -5.981 1.00 91.00 240 GLU A CA 1
ATOM 1963 C C . GLU A 1 240 ? -6.213 -16.433 -4.490 1.00 91.00 240 GLU A C 1
ATOM 1965 O O . GLU A 1 240 ? -7.112 -16.391 -3.652 1.00 91.00 240 GLU A O 1
ATOM 1970 N N . MET A 1 241 ? -4.922 -16.560 -4.161 1.00 93.75 241 MET A N 1
ATOM 1971 C CA . MET A 1 241 ? -4.466 -16.956 -2.820 1.00 93.75 241 MET A CA 1
ATOM 1972 C C . MET A 1 241 ? -3.754 -15.850 -2.037 1.00 93.75 241 MET A C 1
ATOM 1974 O O . MET A 1 241 ? -3.664 -15.944 -0.815 1.00 93.75 241 MET A O 1
ATOM 1978 N N . ARG A 1 242 ? -3.195 -14.836 -2.712 1.00 96.31 242 ARG A N 1
ATOM 1979 C CA . ARG A 1 242 ? -2.408 -13.781 -2.058 1.00 96.31 242 ARG A CA 1
ATOM 1980 C C . ARG A 1 242 ? -2.473 -12.470 -2.835 1.00 96.31 242 ARG A C 1
ATOM 1982 O O . ARG A 1 242 ? -1.627 -12.189 -3.688 1.00 96.31 242 ARG A O 1
ATOM 1989 N N . ASN A 1 243 ? -3.474 -11.667 -2.507 1.00 97.62 243 ASN A N 1
ATOM 1990 C CA . ASN A 1 243 ? -3.769 -10.398 -3.156 1.00 97.62 243 ASN A CA 1
ATOM 1991 C C . ASN A 1 243 ? -4.068 -9.302 -2.116 1.00 97.62 243 ASN A C 1
ATOM 1993 O O . ASN A 1 243 ? -3.910 -9.489 -0.910 1.00 97.62 243 ASN A O 1
ATOM 1997 N N . CYS A 1 244 ? -4.508 -8.143 -2.597 1.00 98.06 244 CYS A N 1
ATOM 1998 C CA . CYS A 1 244 ? -4.903 -7.005 -1.771 1.00 98.06 244 CYS A CA 1
ATOM 1999 C C . CYS A 1 244 ? -5.997 -7.320 -0.731 1.00 98.06 244 CYS A C 1
ATOM 2001 O O . CYS A 1 244 ? -5.917 -6.825 0.388 1.00 98.06 244 CYS A O 1
ATOM 2003 N N . GLN A 1 245 ? -6.992 -8.157 -1.048 1.00 98.25 245 GLN A N 1
ATOM 2004 C CA . GLN A 1 245 ? -8.067 -8.504 -0.112 1.00 98.25 245 GLN A CA 1
ATOM 2005 C C . GLN A 1 245 ? -7.594 -9.443 0.999 1.00 98.25 245 GLN A C 1
ATOM 2007 O O . GLN A 1 245 ? -7.941 -9.223 2.157 1.00 98.25 245 GLN A O 1
ATOM 2012 N N . THR A 1 246 ? -6.798 -10.467 0.670 1.00 98.38 246 THR A N 1
ATOM 2013 C CA . THR A 1 246 ? -6.244 -11.381 1.685 1.00 98.38 246 THR A CA 1
ATOM 2014 C C . THR A 1 246 ? -5.281 -10.640 2.608 1.00 98.38 246 THR A C 1
ATOM 2016 O O . THR A 1 246 ? -5.376 -10.778 3.822 1.00 98.38 246 THR A O 1
ATOM 2019 N N . PHE A 1 247 ? -4.431 -9.772 2.044 1.00 98.62 247 PHE A N 1
ATOM 2020 C CA . PHE A 1 247 ? -3.576 -8.875 2.822 1.00 98.62 247 PHE A CA 1
ATOM 2021 C C . PHE A 1 247 ? -4.390 -7.962 3.743 1.00 98.62 247 PHE A C 1
ATOM 2023 O O . PHE A 1 247 ? -4.069 -7.851 4.922 1.00 98.62 247 PHE A O 1
ATOM 2030 N N . ALA A 1 248 ? -5.443 -7.321 3.225 1.00 98.75 248 ALA A N 1
ATOM 2031 C CA . ALA A 1 248 ? -6.255 -6.407 4.020 1.00 98.75 248 ALA A CA 1
ATOM 2032 C C . ALA A 1 248 ? -6.950 -7.126 5.188 1.00 98.75 248 ALA A C 1
ATOM 2034 O O . ALA A 1 248 ? -6.974 -6.588 6.293 1.00 98.75 248 ALA A O 1
ATOM 2035 N N . ALA A 1 249 ? -7.435 -8.354 4.970 1.00 98.62 249 ALA A N 1
ATOM 2036 C CA . ALA A 1 249 ? -7.993 -9.195 6.026 1.00 98.62 249 ALA A CA 1
ATOM 2037 C C . ALA A 1 249 ? -6.945 -9.544 7.097 1.00 98.62 249 ALA A C 1
ATOM 2039 O O . ALA A 1 249 ? -7.177 -9.294 8.282 1.00 98.62 249 ALA A O 1
ATOM 2040 N N . ASP A 1 250 ? -5.765 -10.033 6.689 1.00 98.62 250 ASP A N 1
ATOM 2041 C CA . ASP A 1 250 ? -4.694 -10.398 7.625 1.00 98.62 250 ASP A CA 1
ATOM 2042 C C . ASP A 1 250 ? -4.203 -9.183 8.433 1.00 98.62 250 ASP A C 1
ATOM 2044 O O . ASP A 1 250 ? -4.012 -9.261 9.650 1.00 98.62 250 ASP A O 1
ATOM 2048 N N . PHE A 1 251 ? -4.003 -8.044 7.762 1.00 98.81 251 PHE A N 1
ATOM 2049 C CA . PHE A 1 251 ? -3.475 -6.834 8.384 1.00 98.81 251 PHE A CA 1
ATOM 2050 C C . PHE A 1 251 ? -4.497 -6.188 9.323 1.00 98.81 251 PHE A C 1
ATOM 2052 O O . PHE A 1 251 ? -4.158 -5.810 10.446 1.00 98.81 251 PHE A O 1
ATOM 2059 N N . PHE A 1 252 ? -5.770 -6.127 8.925 1.00 98.81 252 PHE A N 1
ATOM 2060 C CA . PHE A 1 252 ? -6.834 -5.667 9.813 1.00 98.81 252 PHE A CA 1
ATOM 2061 C C . PHE A 1 252 ? -6.991 -6.590 11.030 1.00 98.81 252 PHE A C 1
ATOM 2063 O O . PHE A 1 252 ? -7.099 -6.100 12.155 1.00 98.81 252 PHE A O 1
ATOM 2070 N N . SER A 1 253 ? -6.959 -7.915 10.831 1.00 98.56 253 SER A N 1
ATOM 2071 C CA . SER A 1 253 ? -7.004 -8.913 11.909 1.00 98.56 253 SER A CA 1
ATOM 2072 C C . SER A 1 253 ? -5.885 -8.703 12.934 1.00 98.56 253 SER A C 1
ATOM 2074 O O . SER A 1 253 ? -6.150 -8.720 14.143 1.00 98.56 253 SER A O 1
ATOM 2076 N N . LEU A 1 254 ? -4.656 -8.439 12.465 1.00 98.56 254 LEU A N 1
ATOM 2077 C CA . LEU A 1 254 ? -3.519 -8.078 13.314 1.00 98.56 254 LEU A CA 1
ATOM 2078 C C . LEU A 1 254 ? -3.821 -6.833 14.149 1.00 98.56 254 LEU A C 1
ATOM 2080 O O . LEU A 1 254 ? -3.766 -6.886 15.378 1.00 98.56 254 LEU A O 1
ATOM 2084 N N . LEU A 1 255 ? -4.135 -5.719 13.482 1.00 98.69 255 LEU A N 1
ATOM 2085 C CA . LEU A 1 255 ? -4.299 -4.422 14.136 1.00 98.69 255 LEU A CA 1
ATOM 2086 C C . LEU A 1 255 ? -5.457 -4.436 15.135 1.00 98.69 255 LEU A C 1
ATOM 2088 O O . LEU A 1 255 ? -5.309 -3.961 16.261 1.00 98.69 255 LEU A O 1
ATOM 2092 N N . ALA A 1 256 ? -6.602 -4.996 14.745 1.00 98.50 256 ALA A N 1
ATOM 2093 C CA . ALA A 1 256 ? -7.805 -5.036 15.568 1.00 98.50 256 ALA A CA 1
ATOM 2094 C C . ALA A 1 256 ? -7.766 -6.126 16.652 1.00 98.50 256 ALA A C 1
ATOM 2096 O O . ALA A 1 256 ? -8.640 -6.136 17.521 1.00 98.50 256 ALA A O 1
ATOM 2097 N N . GLY A 1 257 ? -6.797 -7.050 16.609 1.00 97.81 257 GLY A N 1
ATOM 2098 C CA . GLY A 1 257 ? -6.747 -8.206 17.506 1.00 97.81 257 GLY A CA 1
ATOM 2099 C C . GLY A 1 257 ? -8.001 -9.079 17.398 1.00 97.81 257 GLY A C 1
ATOM 2100 O O . GLY A 1 257 ? -8.525 -9.533 18.415 1.00 97.81 257 GLY A O 1
ATOM 2101 N N . LYS A 1 258 ? -8.526 -9.252 16.179 1.00 97.75 258 LYS A N 1
ATOM 2102 C CA . LYS A 1 258 ? -9.743 -10.029 15.896 1.00 97.75 258 LYS A CA 1
ATOM 2103 C C . LYS A 1 258 ? -9.405 -11.270 15.082 1.00 97.75 258 LYS A C 1
ATOM 2105 O O . LYS A 1 258 ? -8.556 -11.203 14.200 1.00 97.75 258 LYS A O 1
ATOM 2110 N N . ASN A 1 259 ? -10.086 -12.371 15.370 1.00 96.69 259 ASN A N 1
ATOM 2111 C CA . ASN A 1 259 ? -10.071 -13.566 14.528 1.00 96.69 259 ASN A CA 1
ATOM 2112 C C . ASN A 1 259 ? -11.237 -13.494 13.529 1.00 96.69 259 ASN A C 1
ATOM 2114 O O . ASN A 1 259 ? -12.055 -12.572 13.613 1.00 96.69 259 ASN A O 1
ATOM 2118 N N . ASP A 1 260 ? -11.301 -14.455 12.609 1.00 96.06 260 ASP A N 1
ATOM 2119 C CA . ASP A 1 260 ? -12.424 -14.635 11.676 1.00 96.06 260 ASP A CA 1
ATOM 2120 C C . ASP A 1 260 ? -12.682 -13.408 10.779 1.00 96.06 260 ASP A C 1
ATOM 2122 O O . ASP A 1 260 ? -13.809 -13.114 10.377 1.00 96.06 260 ASP A O 1
ATOM 2126 N N . ILE A 1 261 ? -11.619 -12.656 10.476 1.00 98.25 261 ILE A N 1
ATOM 2127 C CA . ILE A 1 261 ? -11.650 -11.592 9.473 1.00 98.25 261 ILE A CA 1
ATOM 2128 C C . ILE A 1 261 ? -11.393 -12.236 8.119 1.00 98.25 261 ILE A C 1
ATOM 2130 O O . ILE A 1 261 ? -10.364 -12.875 7.918 1.00 98.25 261 ILE A O 1
ATOM 2134 N N . GLU A 1 262 ? -12.316 -12.049 7.184 1.00 98.00 262 GLU A N 1
ATOM 2135 C CA . GLU A 1 262 ? -12.243 -12.664 5.862 1.00 98.00 262 GLU A CA 1
ATOM 2136 C C . GLU A 1 262 ? -12.121 -11.606 4.753 1.00 98.00 262 GLU A C 1
ATOM 2138 O O . GLU A 1 262 ? -12.599 -10.477 4.905 1.00 98.00 262 GLU A O 1
ATOM 2143 N N . PRO A 1 263 ? -11.540 -11.963 3.591 1.00 98.12 263 PRO A N 1
ATOM 2144 C CA . PRO A 1 263 ? -11.659 -11.181 2.367 1.00 98.12 263 PRO A CA 1
ATOM 2145 C C . PRO A 1 263 ? -13.115 -10.823 2.048 1.00 98.12 263 PRO A C 1
ATOM 2147 O O . PRO A 1 263 ? -14.019 -11.645 2.210 1.00 98.12 263 PRO A O 1
ATOM 2150 N N . PHE A 1 264 ? -13.346 -9.620 1.519 1.00 97.88 264 PHE A N 1
ATOM 2151 C CA . PHE A 1 264 ? -14.694 -9.149 1.197 1.00 97.88 264 PHE A CA 1
ATOM 2152 C C . PHE A 1 264 ? -15.423 -10.086 0.227 1.00 97.88 264 PHE A C 1
ATOM 2154 O O . PHE A 1 264 ? -16.533 -10.535 0.517 1.00 97.88 264 PHE A O 1
ATOM 2161 N N . HIS A 1 265 ? -14.798 -10.422 -0.903 1.00 96.56 265 HIS A N 1
ATOM 2162 C CA . HIS A 1 265 ? -15.458 -11.199 -1.944 1.00 96.56 265 HIS A CA 1
ATOM 2163 C C . HIS A 1 265 ? -15.388 -12.718 -1.667 1.00 96.56 265 HIS A C 1
ATOM 2165 O O . HIS A 1 265 ? -14.291 -13.240 -1.445 1.00 96.56 265 HIS A O 1
ATOM 2171 N N . PRO A 1 266 ? -16.507 -13.471 -1.756 1.00 96.00 266 PRO A N 1
ATOM 2172 C CA . PRO A 1 266 ? -16.556 -14.898 -1.411 1.00 96.00 266 PRO A CA 1
ATOM 2173 C C . PRO A 1 266 ? -15.544 -15.788 -2.140 1.00 96.00 266 PRO A C 1
ATOM 2175 O O . PRO A 1 266 ? -15.019 -16.724 -1.547 1.00 96.00 266 PRO A O 1
ATOM 2178 N N . ILE A 1 267 ? -15.217 -15.482 -3.402 1.00 94.25 267 ILE A N 1
ATOM 2179 C CA . ILE A 1 267 ? -14.232 -16.259 -4.179 1.00 94.25 267 ILE A CA 1
ATOM 2180 C C . ILE A 1 267 ? -12.871 -16.297 -3.481 1.00 94.25 267 ILE A C 1
ATOM 2182 O O . ILE A 1 267 ? -12.221 -17.339 -3.464 1.00 94.25 267 ILE A O 1
ATOM 2186 N N . ASN A 1 268 ? -12.454 -15.186 -2.871 1.00 94.81 268 ASN A N 1
ATOM 2187 C CA . ASN A 1 268 ? -11.181 -15.139 -2.166 1.00 94.81 268 ASN A CA 1
ATOM 2188 C C . ASN A 1 268 ? -11.224 -15.891 -0.837 1.00 94.81 268 ASN A C 1
ATOM 2190 O O . ASN A 1 268 ? -10.174 -16.312 -0.377 1.00 94.81 268 ASN A O 1
ATOM 2194 N N . ARG A 1 269 ? -12.406 -16.127 -0.256 1.00 95.88 269 ARG A N 1
ATOM 2195 C CA . ARG A 1 269 ? -12.566 -16.853 1.013 1.00 95.88 269 ARG A CA 1
ATOM 2196 C C . ARG A 1 269 ? -12.353 -18.358 0.867 1.00 95.88 269 ARG A C 1
ATOM 2198 O O . ARG A 1 269 ? -11.871 -18.988 1.795 1.00 95.88 269 ARG A O 1
ATOM 2205 N N . ILE A 1 270 ? -12.647 -18.921 -0.309 1.00 95.25 270 ILE A N 1
ATOM 2206 C CA . ILE A 1 270 ? -12.570 -20.373 -0.566 1.00 95.25 270 ILE A CA 1
ATOM 2207 C C . ILE A 1 270 ? -11.170 -20.933 -0.274 1.00 95.25 270 ILE A C 1
ATOM 2209 O O . ILE A 1 270 ? -11.040 -22.006 0.307 1.00 95.25 270 ILE A O 1
ATOM 2213 N N . MET A 1 271 ? -10.126 -20.209 -0.685 1.00 93.88 271 MET A N 1
ATOM 2214 C CA . MET A 1 271 ? -8.726 -20.628 -0.529 1.00 93.88 271 MET A CA 1
ATOM 2215 C C . MET A 1 271 ? -7.983 -19.835 0.550 1.00 93.88 271 MET A C 1
ATOM 2217 O O . MET A 1 271 ? -6.790 -20.063 0.767 1.00 93.88 271 MET A O 1
ATOM 2221 N N . TYR A 1 272 ? -8.660 -18.888 1.201 1.00 97.12 272 TYR A N 1
ATOM 2222 C CA . TYR A 1 272 ? -8.044 -18.028 2.195 1.00 97.12 272 TYR A CA 1
ATOM 2223 C C . TYR A 1 272 ? -7.694 -18.817 3.453 1.00 97.12 272 TYR A C 1
ATOM 2225 O O . TYR A 1 272 ? -8.463 -19.637 3.952 1.00 97.12 272 TYR A O 1
ATOM 2233 N N . LYS A 1 273 ? -6.504 -18.536 3.974 1.00 96.50 273 LYS A N 1
ATOM 2234 C CA . LYS A 1 273 ? -6.061 -18.958 5.296 1.00 96.50 273 LYS A CA 1
ATOM 2235 C C . LYS A 1 273 ? -5.441 -17.742 5.953 1.00 96.50 273 LYS A C 1
ATOM 2237 O O . LYS A 1 273 ? -4.558 -17.139 5.348 1.00 96.50 273 LYS A O 1
ATOM 2242 N N . GLU A 1 274 ? -5.884 -17.412 7.161 1.00 96.75 274 GLU A N 1
ATOM 2243 C CA . GLU A 1 274 ? -5.358 -16.276 7.918 1.00 96.75 274 GLU A CA 1
ATOM 2244 C C . GLU A 1 274 ? -3.834 -16.398 8.082 1.00 96.75 274 GLU A C 1
ATOM 2246 O O . GLU A 1 274 ? -3.317 -17.396 8.595 1.00 96.75 274 GLU A O 1
ATOM 2251 N N . GLN A 1 275 ? -3.103 -15.365 7.661 1.00 96.75 275 GLN A N 1
ATOM 2252 C CA . GLN A 1 275 ? -1.645 -15.291 7.775 1.00 96.75 275 GLN A CA 1
ATOM 2253 C C . GLN A 1 275 ? -1.188 -14.206 8.750 1.00 96.75 275 GLN A C 1
ATOM 2255 O O . GLN A 1 275 ? -0.052 -13.751 8.671 1.00 96.75 275 GLN A O 1
ATOM 2260 N N . ARG A 1 276 ? -2.009 -13.809 9.728 1.00 95.75 276 ARG A N 1
ATOM 2261 C CA . ARG A 1 276 ? -1.660 -12.780 10.730 1.00 95.75 276 ARG A CA 1
ATOM 2262 C C . ARG A 1 276 ? -0.316 -13.019 11.440 1.00 95.75 276 ARG A C 1
ATOM 2264 O O . ARG A 1 276 ? 0.407 -12.075 11.746 1.00 95.75 276 ARG A O 1
ATOM 2271 N N . HIS A 1 277 ? 0.069 -14.271 11.678 1.00 95.62 277 HIS A N 1
ATOM 2272 C CA . HIS A 1 277 ? 1.363 -14.601 12.293 1.00 95.62 277 HIS A CA 1
ATOM 2273 C C . HIS A 1 277 ? 2.572 -14.143 11.445 1.00 95.62 277 HIS A C 1
ATOM 2275 O O . HIS A 1 277 ? 3.670 -13.943 11.976 1.00 95.62 277 HIS A O 1
ATOM 2281 N N . THR A 1 278 ? 2.380 -13.928 10.137 1.00 96.50 278 THR A N 1
ATOM 2282 C CA . THR A 1 278 ? 3.429 -13.483 9.211 1.00 96.50 278 THR A CA 1
ATOM 2283 C C . THR A 1 278 ? 3.869 -12.028 9.437 1.00 96.50 278 THR A C 1
ATOM 2285 O O . THR A 1 278 ? 4.954 -11.652 9.008 1.00 96.50 278 THR A O 1
ATOM 2288 N N . PHE A 1 279 ? 3.139 -11.235 10.222 1.00 97.69 279 PHE A N 1
ATOM 2289 C CA . PHE A 1 279 ? 3.577 -9.888 10.608 1.00 97.69 279 PHE A CA 1
ATOM 2290 C C . PHE A 1 279 ? 4.547 -9.871 11.804 1.00 97.69 279 PHE A C 1
ATOM 2292 O O . PHE A 1 279 ? 5.281 -8.904 11.991 1.00 97.69 279 PHE A O 1
ATOM 2299 N N . LEU A 1 280 ? 4.553 -10.916 12.641 1.00 95.81 280 LEU A N 1
ATOM 2300 C CA . LEU A 1 280 ? 5.116 -10.818 13.996 1.00 95.81 280 LEU A CA 1
ATOM 2301 C C . LEU A 1 280 ? 6.629 -11.019 14.099 1.00 95.81 280 LEU A C 1
ATOM 2303 O O . LEU A 1 280 ? 7.249 -10.401 14.960 1.00 95.81 280 LEU A O 1
ATOM 2307 N N . TYR A 1 281 ? 7.221 -11.870 13.262 1.00 92.44 281 TYR A N 1
ATOM 2308 C CA . TYR A 1 281 ? 8.643 -12.202 13.366 1.00 92.44 281 TYR A CA 1
ATOM 2309 C C . TYR A 1 281 ? 9.394 -11.793 12.111 1.00 92.44 281 TYR A C 1
ATOM 2311 O O . TYR A 1 281 ? 8.827 -11.807 11.016 1.00 92.44 281 TYR A O 1
ATOM 2319 N N . ASP A 1 282 ? 10.670 -11.478 12.308 1.00 87.88 282 ASP A N 1
ATOM 2320 C CA . ASP A 1 282 ? 11.606 -11.195 11.229 1.00 87.88 282 ASP A CA 1
ATOM 2321 C C . ASP A 1 282 ? 11.639 -12.382 10.245 1.00 87.88 282 ASP A C 1
ATOM 2323 O O . ASP A 1 282 ? 11.689 -13.540 10.689 1.00 87.88 282 ASP A O 1
ATOM 2327 N N . PRO A 1 283 ? 11.554 -12.135 8.925 1.00 86.00 283 PRO A N 1
ATOM 2328 C CA . PRO A 1 283 ? 11.666 -13.181 7.916 1.00 86.00 283 PRO A CA 1
ATOM 2329 C C . PRO A 1 283 ? 12.987 -13.954 7.994 1.00 86.00 283 PRO A C 1
ATOM 2331 O O . PRO A 1 283 ? 12.984 -15.122 7.634 1.00 86.00 283 PRO A O 1
ATOM 2334 N N . ASP A 1 284 ? 14.074 -13.355 8.492 1.00 86.31 284 ASP A N 1
ATOM 2335 C CA . ASP A 1 284 ? 15.402 -13.984 8.536 1.00 86.31 284 ASP A CA 1
ATOM 2336 C C . ASP A 1 284 ? 15.542 -15.037 9.656 1.00 86.31 284 ASP A C 1
ATOM 2338 O O . ASP A 1 284 ? 16.563 -15.718 9.748 1.00 86.31 284 ASP A O 1
ATOM 2342 N N . LEU A 1 285 ? 14.531 -15.185 10.521 1.00 79.56 285 LEU A N 1
ATOM 2343 C CA . LEU A 1 285 ? 14.497 -16.213 11.569 1.00 79.56 285 LEU A CA 1
ATOM 2344 C C . LEU A 1 285 ? 14.041 -17.598 11.065 1.00 79.56 285 LEU A C 1
ATOM 2346 O O . LEU A 1 285 ? 14.013 -18.538 11.863 1.00 79.56 285 LEU A O 1
ATOM 2350 N N . TYR A 1 286 ? 13.667 -17.729 9.786 1.00 64.75 286 TYR A N 1
ATOM 2351 C CA . TYR A 1 286 ? 13.121 -18.947 9.167 1.00 64.75 286 TYR A CA 1
ATOM 2352 C C . TYR A 1 286 ? 13.742 -19.215 7.793 1.00 64.75 286 TYR A C 1
ATOM 2354 O O . TYR A 1 286 ? 13.789 -20.407 7.413 1.00 64.75 286 TYR A O 1
#

Radius of gyration: 19.47 Å; chains: 1; bounding box: 50×41×59 Å

Organism: NCBI:txid3111310